Protein AF-S5ZXR5-F1 (afdb_monomer_lite)

Structure (mmCIF, N/CA/C/O backbone):
data_AF-S5ZXR5-F1
#
_entry.id   AF-S5ZXR5-F1
#
loop_
_atom_site.group_PDB
_atom_site.id
_atom_site.type_symbol
_atom_site.label_atom_id
_atom_site.label_alt_id
_atom_site.label_comp_id
_atom_site.label_asym_id
_atom_site.label_entity_id
_atom_site.label_seq_id
_atom_site.pdbx_PDB_ins_code
_atom_site.Cartn_x
_atom_site.Cartn_y
_atom_site.Cartn_z
_atom_site.occupancy
_atom_site.B_iso_or_equiv
_atom_site.auth_seq_id
_atom_site.auth_comp_id
_atom_site.auth_asym_id
_atom_site.auth_atom_id
_atom_site.pdbx_PDB_model_num
ATOM 1 N N . MET A 1 1 ? 8.227 -23.455 1.460 1.00 42.97 1 MET A N 1
ATOM 2 C CA . MET A 1 1 ? 9.519 -22.724 1.422 1.00 42.97 1 MET A CA 1
ATOM 3 C C . MET A 1 1 ? 9.389 -21.424 0.609 1.00 42.97 1 MET A C 1
ATOM 5 O O . MET A 1 1 ? 10.220 -21.173 -0.251 1.00 42.97 1 MET A O 1
ATOM 9 N N . SER A 1 2 ? 8.363 -20.589 0.838 1.00 48.03 2 SER A N 1
ATOM 10 C CA . SER A 1 2 ? 8.075 -19.436 -0.048 1.00 48.03 2 SER A CA 1
ATOM 11 C C . SER A 1 2 ? 7.793 -18.094 0.646 1.00 48.03 2 SER A C 1
ATOM 13 O O . SER A 1 2 ? 7.616 -17.108 -0.054 1.00 48.03 2 SER A O 1
ATOM 15 N N . GLU A 1 3 ? 7.806 -17.999 1.980 1.00 54.91 3 GLU A N 1
ATOM 16 C CA . GLU A 1 3 ? 7.420 -16.761 2.696 1.00 54.91 3 GLU A CA 1
ATOM 17 C C . GLU A 1 3 ? 8.587 -15.854 3.121 1.00 54.91 3 GLU A C 1
ATOM 19 O O . GLU A 1 3 ? 8.384 -14.680 3.429 1.00 54.91 3 GLU A O 1
ATOM 24 N N . ASP A 1 4 ? 9.824 -16.354 3.104 1.00 70.81 4 ASP A N 1
ATOM 25 C CA . ASP A 1 4 ? 10.955 -15.683 3.764 1.00 70.81 4 ASP A CA 1
ATOM 26 C C . ASP A 1 4 ? 11.313 -14.318 3.140 1.00 70.81 4 ASP A C 1
ATOM 28 O O . ASP A 1 4 ? 11.703 -13.374 3.825 1.00 70.81 4 ASP A O 1
ATOM 32 N N . PHE A 1 5 ? 11.093 -14.143 1.833 1.00 79.25 5 PHE A N 1
ATOM 33 C CA . PHE A 1 5 ? 11.444 -12.888 1.163 1.00 79.25 5 PHE A CA 1
ATOM 34 C C . PHE A 1 5 ? 10.518 -11.717 1.522 1.00 79.25 5 PHE A C 1
ATOM 36 O O . PHE A 1 5 ? 10.928 -10.563 1.382 1.00 79.25 5 PHE A O 1
ATOM 43 N N . MET A 1 6 ? 9.287 -11.990 1.971 1.00 84.81 6 MET A N 1
ATOM 44 C CA . MET A 1 6 ? 8.301 -10.956 2.304 1.00 84.81 6 MET A CA 1
ATOM 45 C C . MET A 1 6 ? 8.573 -10.296 3.655 1.00 84.81 6 MET A C 1
ATOM 47 O O . MET A 1 6 ? 8.070 -9.196 3.907 1.00 84.81 6 MET A O 1
ATOM 51 N N . LYS A 1 7 ? 9.392 -10.918 4.511 1.00 85.00 7 LYS A N 1
ATOM 52 C CA . LYS A 1 7 ? 9.716 -10.426 5.855 1.00 85.00 7 LYS A CA 1
ATOM 53 C C . LYS A 1 7 ? 10.261 -8.997 5.832 1.00 85.00 7 LYS A C 1
ATOM 55 O O . LYS A 1 7 ? 9.742 -8.133 6.537 1.00 85.00 7 LYS A O 1
ATOM 60 N N . ASP A 1 8 ? 11.189 -8.726 4.921 1.00 88.69 8 ASP A N 1
ATOM 61 C CA . ASP A 1 8 ? 11.898 -7.443 4.841 1.00 88.69 8 ASP A CA 1
ATOM 62 C C . ASP A 1 8 ? 11.245 -6.430 3.890 1.00 88.69 8 ASP A C 1
ATOM 64 O O . ASP A 1 8 ? 11.677 -5.281 3.809 1.00 88.69 8 ASP A O 1
ATOM 68 N N . ILE A 1 9 ? 10.220 -6.834 3.133 1.00 93.25 9 ILE A N 1
ATOM 69 C CA . ILE A 1 9 ? 9.537 -5.935 2.196 1.00 93.25 9 ILE A CA 1
ATOM 70 C C . ILE A 1 9 ? 8.800 -4.855 2.992 1.00 93.25 9 ILE A C 1
ATOM 72 O O . ILE A 1 9 ? 8.026 -5.167 3.897 1.00 93.25 9 ILE A O 1
ATOM 76 N N . LYS A 1 10 ? 9.013 -3.583 2.650 1.00 92.94 10 LYS A N 1
ATOM 77 C CA . LYS A 1 10 ? 8.291 -2.454 3.252 1.00 92.94 10 LYS A CA 1
ATOM 78 C C . LYS A 1 10 ? 7.167 -1.957 2.354 1.00 92.94 10 LYS A C 1
ATOM 80 O O . LYS A 1 10 ? 6.077 -1.658 2.846 1.00 92.94 10 LYS A O 1
ATOM 85 N N . TYR A 1 11 ? 7.415 -1.916 1.046 1.00 94.75 11 TYR A N 1
ATOM 86 C CA . TYR A 1 11 ? 6.467 -1.401 0.062 1.00 94.75 11 TYR A CA 1
ATOM 87 C C . TYR A 1 11 ? 6.079 -2.441 -0.980 1.00 94.75 11 TYR A C 1
ATOM 89 O O . TYR A 1 11 ? 6.871 -3.305 -1.354 1.00 94.75 11 TYR A O 1
ATOM 97 N N . ILE A 1 12 ? 4.859 -2.302 -1.485 1.00 95.12 12 ILE A N 1
ATOM 98 C CA . ILE A 1 12 ? 4.364 -3.012 -2.660 1.00 95.12 12 ILE A CA 1
ATOM 99 C C . ILE A 1 12 ? 3.973 -1.943 -3.680 1.00 95.12 12 ILE A C 1
ATOM 101 O O . ILE A 1 12 ? 3.109 -1.111 -3.407 1.00 95.12 12 ILE A O 1
ATOM 105 N N . MET A 1 13 ? 4.630 -1.922 -4.835 1.00 95.06 13 MET A N 1
ATOM 106 C CA . MET A 1 13 ? 4.395 -0.939 -5.892 1.00 95.06 13 MET A CA 1
ATOM 107 C C . MET A 1 13 ? 3.852 -1.630 -7.135 1.00 95.06 13 MET A C 1
ATOM 109 O O . MET A 1 13 ? 4.488 -2.518 -7.696 1.00 95.06 13 MET A O 1
ATOM 113 N N . VAL A 1 14 ? 2.668 -1.211 -7.566 1.00 94.06 14 VAL A N 1
ATOM 114 C CA . VAL A 1 14 ? 1.896 -1.847 -8.635 1.00 94.06 14 VAL A CA 1
ATOM 115 C C . VAL A 1 14 ? 1.708 -0.861 -9.780 1.00 94.06 14 VAL A C 1
ATOM 117 O O . VAL A 1 14 ? 1.330 0.289 -9.546 1.00 94.06 14 VAL A O 1
ATOM 120 N N . THR A 1 15 ? 1.952 -1.306 -11.013 1.00 92.25 15 THR A N 1
ATOM 121 C CA . THR A 1 15 ? 1.836 -0.479 -12.220 1.00 92.25 15 THR A CA 1
ATOM 122 C C . THR A 1 15 ? 1.147 -1.2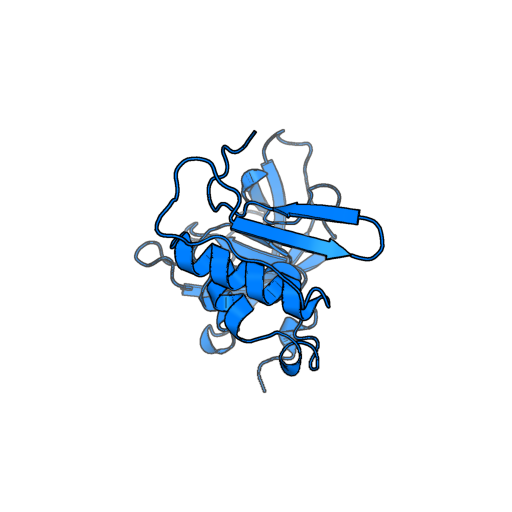15 -13.369 1.00 92.25 15 THR A C 1
ATOM 124 O O . THR A 1 15 ? 1.282 -2.430 -13.493 1.00 92.25 15 THR A O 1
ATOM 127 N N . TYR A 1 16 ? 0.484 -0.453 -14.239 1.00 89.31 16 TYR A N 1
ATOM 128 C CA . TYR A 1 16 ? 0.031 -0.880 -15.572 1.00 89.31 16 TYR A CA 1
ATOM 129 C C . TYR A 1 16 ? 1.006 -0.462 -16.676 1.00 89.31 16 TYR A C 1
ATOM 131 O O . TYR A 1 16 ? 0.848 -0.825 -17.831 1.00 89.31 16 TYR A O 1
ATOM 139 N N . TYR A 1 17 ? 2.008 0.361 -16.356 1.00 84.62 17 TYR A N 1
ATOM 140 C CA . TYR A 1 17 ? 2.804 0.987 -17.401 1.00 84.62 17 TYR A CA 1
ATOM 141 C C . TYR A 1 17 ? 3.633 -0.054 -18.173 1.00 84.62 17 TYR A C 1
ATOM 143 O O . TYR A 1 17 ? 4.358 -0.851 -17.560 1.00 84.62 17 TYR A O 1
ATOM 151 N N . PRO A 1 18 ? 3.567 -0.045 -19.517 1.00 77.31 18 PRO A N 1
ATOM 152 C CA . PRO A 1 18 ? 4.380 -0.930 -20.331 1.00 77.31 18 PRO A CA 1
ATOM 153 C C . PRO A 1 18 ? 5.859 -0.590 -20.131 1.00 77.31 18 PRO A C 1
ATOM 155 O O . PRO A 1 18 ? 6.232 0.579 -20.048 1.00 77.31 18 PRO A O 1
ATOM 158 N N . ASN A 1 19 ? 6.706 -1.622 -20.056 1.00 74.25 19 ASN A N 1
ATOM 159 C CA . ASN A 1 19 ? 8.164 -1.490 -19.926 1.00 74.25 19 ASN A CA 1
ATOM 160 C C . ASN A 1 19 ? 8.616 -0.598 -18.760 1.00 74.25 19 ASN A C 1
ATOM 162 O O . ASN A 1 19 ? 9.588 0.140 -18.874 1.00 74.25 19 ASN A O 1
ATOM 166 N N . HIS A 1 20 ? 7.893 -0.648 -17.642 1.00 81.94 20 HIS A N 1
ATOM 167 C CA . HIS A 1 20 ? 8.175 0.198 -16.491 1.00 81.94 20 HIS A CA 1
ATOM 168 C C . HIS A 1 20 ? 9.332 -0.372 -15.669 1.00 81.94 20 HIS A C 1
ATOM 170 O O . HIS A 1 20 ? 10.481 -0.065 -15.948 1.00 81.94 20 HIS A O 1
ATOM 176 N N . TRP A 1 21 ? 9.070 -1.256 -14.709 1.00 85.62 21 TRP A N 1
ATOM 177 C CA . TRP A 1 21 ? 10.045 -1.630 -13.676 1.00 85.62 21 TRP A CA 1
ATOM 178 C C . TRP A 1 21 ? 11.407 -2.136 -14.162 1.00 85.62 21 TRP A C 1
ATOM 180 O O . TRP A 1 21 ? 12.419 -1.824 -13.542 1.00 85.62 21 TRP A O 1
ATOM 190 N N . ASN A 1 22 ? 11.453 -2.896 -15.253 1.00 78.69 22 ASN A N 1
ATOM 191 C CA . ASN A 1 22 ? 12.681 -3.503 -15.766 1.00 78.69 22 ASN A CA 1
ATOM 192 C C . ASN A 1 22 ? 13.332 -2.721 -16.922 1.00 78.69 22 ASN A C 1
ATOM 194 O O . ASN A 1 22 ? 14.331 -3.187 -17.462 1.00 78.69 22 ASN A O 1
ATOM 198 N N . ASN A 1 23 ? 12.775 -1.573 -17.325 1.00 83.75 23 ASN A N 1
ATOM 199 C CA . ASN A 1 23 ? 13.281 -0.791 -18.455 1.00 83.75 23 ASN A CA 1
ATOM 200 C C . ASN A 1 23 ? 13.068 0.726 -18.270 1.00 83.75 23 ASN A C 1
ATOM 202 O O . ASN A 1 23 ? 12.622 1.430 -19.176 1.00 83.75 23 ASN A O 1
ATOM 206 N N . LEU A 1 24 ? 13.379 1.240 -17.075 1.00 84.88 24 LEU A N 1
ATOM 207 C CA . LEU A 1 24 ? 13.315 2.674 -16.790 1.00 84.88 24 LEU A CA 1
ATOM 208 C C . LEU A 1 24 ? 14.561 3.415 -17.298 1.00 84.88 24 LEU A C 1
ATOM 210 O O . LEU A 1 24 ? 15.681 3.049 -16.925 1.00 84.88 24 LEU A O 1
ATOM 214 N N . PRO A 1 25 ? 14.409 4.528 -18.040 1.00 80.81 25 PRO A N 1
ATOM 215 C CA . PRO A 1 25 ? 15.534 5.402 -18.342 1.00 80.81 25 PRO A CA 1
ATOM 216 C C . PRO A 1 25 ? 16.106 5.978 -17.040 1.00 80.81 25 PRO A C 1
ATOM 218 O O . PRO A 1 25 ? 15.377 6.497 -16.195 1.00 80.81 25 PRO A O 1
ATOM 221 N N . ASN A 1 26 ? 17.424 5.863 -16.859 1.00 84.19 26 ASN A N 1
ATOM 222 C CA . ASN A 1 26 ? 18.142 6.271 -15.641 1.00 84.19 26 ASN A CA 1
ATOM 223 C C . ASN A 1 26 ? 17.622 5.638 -14.342 1.00 84.19 26 ASN A C 1
ATOM 225 O O . ASN A 1 26 ? 17.897 6.163 -13.258 1.00 84.19 26 ASN A O 1
ATOM 229 N N . ASN A 1 27 ? 16.877 4.531 -14.442 1.00 89.50 27 ASN A N 1
ATOM 230 C CA . ASN A 1 27 ? 16.212 3.900 -13.309 1.00 89.50 27 ASN A CA 1
ATOM 231 C C . ASN A 1 27 ? 15.269 4.846 -12.545 1.00 89.50 27 ASN A C 1
ATOM 233 O O . ASN A 1 27 ? 14.971 4.589 -11.384 1.00 89.50 27 ASN A O 1
ATOM 237 N N . GLU A 1 28 ? 14.814 5.943 -13.158 1.00 92.62 28 GLU A N 1
ATOM 238 C CA . GLU A 1 28 ? 13.987 6.965 -12.513 1.00 92.62 28 GLU A CA 1
ATOM 239 C C . GLU A 1 28 ? 12.568 6.953 -13.087 1.00 92.62 28 GLU A C 1
ATOM 241 O O . GLU A 1 28 ? 12.347 6.788 -14.285 1.00 92.62 28 GLU A O 1
ATOM 246 N N . THR A 1 29 ? 11.584 7.146 -12.219 1.00 93.50 29 THR A N 1
ATOM 247 C CA . THR A 1 29 ? 10.184 7.325 -12.599 1.00 93.50 29 THR A CA 1
ATOM 248 C C . THR A 1 29 ? 9.491 8.250 -11.605 1.00 93.50 29 THR A C 1
ATOM 250 O O . THR A 1 29 ? 10.089 8.710 -10.635 1.00 93.50 29 THR A O 1
ATOM 253 N N . SER A 1 30 ? 8.211 8.543 -11.832 1.00 92.38 30 SER A N 1
ATOM 254 C CA . SER A 1 30 ? 7.388 9.258 -10.866 1.00 92.38 30 SER A CA 1
ATOM 255 C C . SER A 1 30 ? 6.001 8.662 -10.713 1.00 92.38 30 SER A C 1
ATOM 257 O O . SER A 1 30 ? 5.439 8.127 -11.668 1.00 92.38 30 SER A O 1
ATOM 259 N N . TYR A 1 31 ? 5.438 8.814 -9.516 1.00 92.12 31 TYR A N 1
ATOM 260 C CA . TYR A 1 31 ? 4.023 8.590 -9.226 1.00 92.12 31 TYR A CA 1
ATOM 261 C C . TYR A 1 31 ? 3.359 9.894 -8.810 1.00 92.12 31 TYR A C 1
ATOM 263 O O . TYR A 1 31 ? 3.969 10.754 -8.176 1.00 92.12 31 TYR A O 1
ATOM 271 N N . THR A 1 32 ? 2.076 10.034 -9.145 1.00 90.94 32 THR A N 1
ATOM 272 C CA . THR A 1 32 ? 1.266 11.113 -8.575 1.00 90.94 32 THR A CA 1
ATOM 273 C C . THR A 1 32 ? 1.011 10.837 -7.097 1.00 90.94 32 THR A C 1
ATOM 275 O O . THR A 1 32 ? 0.895 9.682 -6.685 1.00 90.94 32 THR A O 1
ATOM 278 N N . ARG A 1 33 ? 0.852 11.889 -6.288 1.00 88.62 33 ARG A N 1
ATOM 279 C CA . ARG A 1 33 ? 0.590 11.742 -4.844 1.00 88.62 33 ARG A CA 1
ATOM 280 C C . ARG A 1 33 ? -0.652 10.892 -4.534 1.00 88.62 33 ARG A C 1
ATOM 282 O O . ARG A 1 33 ? -0.709 10.240 -3.501 1.00 88.62 33 ARG A O 1
ATOM 289 N N . ARG A 1 34 ? -1.621 10.834 -5.456 1.00 88.31 34 ARG A N 1
ATOM 290 C CA . ARG A 1 34 ? -2.854 10.024 -5.349 1.00 88.31 34 ARG A CA 1
ATOM 291 C C . ARG A 1 34 ? -2.612 8.511 -5.396 1.00 88.31 34 ARG A C 1
ATOM 293 O O . ARG A 1 34 ? -3.482 7.741 -4.974 1.00 88.31 34 ARG A O 1
ATOM 300 N N . LEU A 1 35 ? -1.469 8.089 -5.938 1.00 89.06 35 LEU A N 1
ATOM 301 C CA . LEU A 1 35 ? -1.069 6.686 -6.006 1.00 89.06 35 LEU A CA 1
ATOM 302 C C . LEU A 1 35 ? -0.454 6.193 -4.696 1.00 89.06 35 LEU A C 1
ATOM 304 O O . LEU A 1 35 ? -0.355 4.984 -4.529 1.00 89.06 35 LEU A O 1
ATOM 308 N N . LEU A 1 36 ? -0.094 7.071 -3.753 1.00 88.31 36 LEU A N 1
ATOM 309 C CA . LEU A 1 36 ? 0.319 6.631 -2.424 1.00 88.31 36 LEU A CA 1
ATOM 310 C C . LEU A 1 36 ? -0.907 6.130 -1.656 1.00 88.31 36 LEU A C 1
ATOM 312 O O . LEU A 1 36 ? -1.864 6.865 -1.410 1.00 88.31 36 LEU A O 1
ATOM 316 N N . LYS A 1 37 ? -0.886 4.848 -1.301 1.00 82.88 37 LYS A N 1
ATOM 317 C CA . LYS A 1 37 ? -1.943 4.148 -0.576 1.00 82.88 37 LYS A CA 1
ATOM 318 C C . LYS A 1 37 ? -1.436 3.819 0.817 1.00 82.88 37 LYS A C 1
ATOM 320 O O . LYS A 1 37 ? -0.857 2.768 1.079 1.00 82.88 37 LYS A O 1
ATOM 325 N N . GLY A 1 38 ? -1.662 4.776 1.713 1.00 72.50 38 GLY A N 1
ATOM 326 C CA . GLY A 1 38 ? -1.343 4.637 3.127 1.00 72.50 38 GLY A CA 1
ATOM 327 C C . GLY A 1 38 ? 0.108 4.935 3.501 1.00 72.50 38 GLY A C 1
ATOM 328 O O . GLY A 1 38 ? 0.500 4.520 4.587 1.00 72.50 38 GLY A O 1
ATOM 329 N N . VAL A 1 39 ? 0.843 5.650 2.644 1.00 76.44 39 VAL A N 1
ATOM 330 C CA . VAL A 1 39 ? 2.200 6.168 2.885 1.00 76.44 39 VAL A CA 1
ATOM 331 C C . VAL A 1 39 ? 2.174 7.682 2.673 1.00 76.44 39 VAL A C 1
ATOM 333 O O . VAL A 1 39 ? 1.610 8.135 1.674 1.00 76.44 39 VAL A O 1
ATOM 336 N N . GLN A 1 40 ? 2.756 8.468 3.581 1.00 81.94 40 GLN A N 1
ATOM 337 C CA . GLN A 1 40 ? 2.899 9.909 3.371 1.00 81.94 40 GLN A CA 1
ATOM 338 C C . GLN A 1 40 ? 4.242 10.245 2.698 1.00 81.94 40 GLN A C 1
ATOM 340 O O . GLN A 1 40 ? 5.247 9.586 2.963 1.00 81.94 40 GLN A O 1
ATOM 345 N N . PRO A 1 41 ? 4.315 11.284 1.842 1.00 81.06 41 PRO A N 1
ATOM 346 C CA . PRO A 1 41 ? 5.549 11.647 1.132 1.00 81.06 41 PRO A CA 1
ATOM 347 C C . PRO A 1 41 ? 6.749 11.974 2.038 1.00 81.06 41 PRO A C 1
ATOM 349 O O . PRO A 1 41 ? 7.890 11.831 1.616 1.00 81.06 41 PRO A O 1
ATOM 352 N N . ASN A 1 42 ? 6.497 12.451 3.257 1.00 80.50 42 ASN A N 1
ATOM 353 C CA . ASN A 1 42 ? 7.508 12.771 4.271 1.00 80.50 42 ASN A CA 1
ATOM 354 C C . 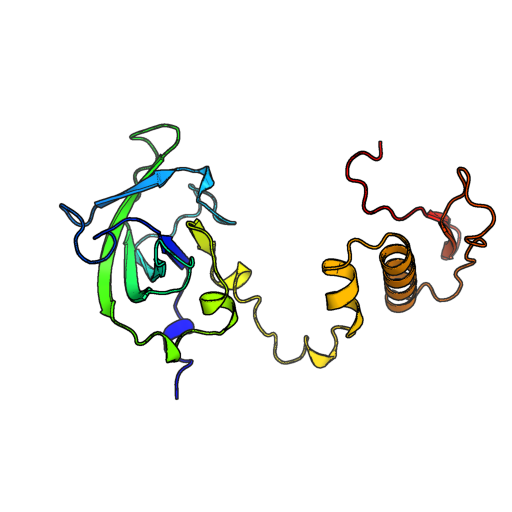ASN A 1 42 ? 7.950 11.555 5.106 1.00 80.50 42 ASN A C 1
ATOM 356 O O . ASN A 1 42 ? 8.899 11.674 5.869 1.00 80.50 42 ASN A O 1
ATOM 360 N N . GLU A 1 43 ? 7.288 10.408 4.959 1.00 84.62 43 GLU A N 1
ATOM 361 C CA . GLU A 1 43 ? 7.582 9.159 5.678 1.00 84.62 43 GLU A CA 1
ATOM 362 C C . GLU A 1 43 ? 8.308 8.137 4.787 1.00 84.62 43 GLU A C 1
ATOM 364 O O . GLU A 1 43 ? 8.488 6.979 5.165 1.00 84.62 43 GLU A O 1
ATOM 369 N N . LEU A 1 44 ? 8.711 8.545 3.580 1.00 89.06 44 LEU A N 1
ATOM 370 C CA . LEU A 1 44 ? 9.397 7.673 2.636 1.00 89.06 44 LEU A CA 1
ATOM 371 C C . LEU A 1 44 ? 10.783 7.286 3.160 1.00 89.06 44 LEU A C 1
ATOM 373 O O . LEU A 1 44 ? 11.628 8.126 3.459 1.00 89.06 44 LEU A O 1
ATOM 377 N N . ILE A 1 45 ? 11.006 5.978 3.236 1.00 90.94 45 ILE A N 1
ATOM 378 C CA . ILE A 1 45 ? 12.238 5.368 3.747 1.00 90.94 45 ILE A CA 1
ATOM 379 C C . ILE A 1 45 ? 13.198 5.148 2.582 1.00 90.94 45 ILE A C 1
ATOM 381 O O . ILE A 1 45 ? 12.849 4.460 1.624 1.00 90.94 45 ILE A O 1
ATOM 385 N N . GLU A 1 46 ? 14.391 5.733 2.646 1.00 94.25 46 GLU A N 1
ATOM 386 C CA . GLU A 1 46 ? 15.428 5.545 1.625 1.00 94.25 46 GLU A CA 1
ATOM 387 C C . GLU A 1 46 ? 15.891 4.086 1.547 1.00 94.25 46 GLU A C 1
ATOM 389 O O . GLU A 1 46 ? 15.987 3.397 2.562 1.00 94.25 46 GLU A O 1
ATOM 394 N N . TYR A 1 47 ? 16.177 3.624 0.326 1.00 95.06 47 TYR A N 1
ATOM 395 C CA . TYR A 1 47 ? 16.575 2.241 0.027 1.00 95.06 47 TYR A CA 1
ATOM 396 C C . TYR A 1 47 ? 15.622 1.180 0.595 1.00 95.06 47 TYR A C 1
ATOM 398 O O . TYR A 1 47 ? 16.041 0.106 1.027 1.00 95.06 47 TYR A O 1
ATOM 406 N N . ALA A 1 48 ? 14.320 1.459 0.590 1.00 95.00 48 ALA A N 1
ATOM 407 C CA . ALA A 1 48 ? 13.337 0.522 1.104 1.00 95.00 48 ALA A CA 1
ATOM 408 C C . ALA A 1 48 ? 13.161 -0.678 0.167 1.00 95.00 48 ALA A C 1
ATOM 410 O O . ALA A 1 48 ? 12.900 -0.525 -1.034 1.00 95.00 48 ALA A O 1
ATOM 411 N N . LYS A 1 49 ? 13.231 -1.882 0.743 1.00 96.44 49 LYS A N 1
ATOM 412 C CA . LYS A 1 49 ? 12.976 -3.127 0.018 1.00 96.44 49 LYS A CA 1
ATOM 413 C C . LYS A 1 49 ? 11.522 -3.192 -0.420 1.00 96.44 49 LYS A C 1
ATOM 415 O O . LYS A 1 49 ? 10.600 -3.018 0.381 1.00 96.44 49 LYS A O 1
ATOM 420 N N . THR A 1 50 ? 11.332 -3.402 -1.712 1.00 95.81 50 THR A N 1
ATOM 421 C CA . THR A 1 50 ? 10.062 -3.178 -2.390 1.00 95.81 50 THR A CA 1
ATOM 422 C C . THR A 1 50 ? 9.760 -4.328 -3.331 1.00 95.81 50 THR A C 1
ATOM 424 O O . THR A 1 50 ? 10.630 -4.798 -4.068 1.00 95.81 50 THR A O 1
ATOM 427 N N . LEU A 1 51 ? 8.509 -4.773 -3.288 1.00 96.25 51 LEU A N 1
ATOM 428 C CA . LEU A 1 51 ? 7.946 -5.687 -4.264 1.00 96.25 51 LEU A CA 1
ATOM 429 C C . LEU A 1 51 ? 7.327 -4.863 -5.395 1.00 96.25 51 LEU A C 1
ATOM 431 O O . LEU A 1 51 ? 6.378 -4.114 -5.171 1.00 96.25 51 LEU A O 1
ATOM 435 N N . PHE A 1 52 ? 7.855 -5.011 -6.602 1.00 95.69 52 PHE A N 1
ATOM 436 C CA . PHE A 1 52 ? 7.358 -4.354 -7.804 1.00 95.69 52 PHE A CA 1
ATOM 437 C C . PHE A 1 52 ? 6.489 -5.320 -8.593 1.00 95.69 52 PHE A C 1
ATOM 439 O O . PHE A 1 52 ? 6.913 -6.438 -8.870 1.00 95.69 52 PHE A O 1
ATOM 446 N N . ILE A 1 53 ? 5.290 -4.893 -8.975 1.00 94.69 53 ILE A N 1
ATOM 447 C CA . ILE A 1 53 ? 4.332 -5.710 -9.721 1.00 94.69 53 ILE A CA 1
ATOM 448 C C . ILE A 1 53 ? 3.912 -4.960 -10.975 1.00 94.69 53 ILE A C 1
ATOM 450 O O . ILE A 1 53 ? 3.569 -3.774 -10.925 1.00 94.69 53 ILE A O 1
ATOM 454 N N . LYS A 1 54 ? 3.935 -5.668 -12.102 1.00 93.44 54 LYS A N 1
ATOM 455 C CA . LYS A 1 54 ? 3.316 -5.236 -13.351 1.00 93.44 54 LYS A CA 1
ATOM 456 C C . LYS A 1 54 ? 2.002 -5.985 -13.526 1.00 93.44 54 LYS A C 1
ATOM 458 O O . LYS A 1 54 ? 1.987 -7.213 -13.451 1.00 93.44 54 LYS A O 1
ATOM 463 N N . LEU A 1 55 ? 0.925 -5.244 -13.748 1.00 91.50 55 LEU A N 1
ATOM 464 C CA . LEU A 1 55 ? -0.381 -5.784 -14.101 1.00 91.50 55 LEU A CA 1
ATOM 465 C C . LEU A 1 55 ? -0.543 -5.836 -15.624 1.00 91.50 55 LEU A C 1
ATOM 467 O O . LEU A 1 55 ? 0.032 -5.014 -16.337 1.00 91.50 55 LEU A O 1
ATOM 471 N N . SER A 1 56 ? -1.336 -6.793 -16.097 1.00 86.56 56 SER A N 1
ATOM 472 C CA . SER A 1 56 ? -1.784 -6.889 -17.482 1.00 86.56 56 SER A CA 1
ATOM 473 C C . SER A 1 56 ? -2.850 -5.833 -17.780 1.00 86.56 56 SER A C 1
ATOM 475 O O . SER A 1 56 ? -3.715 -5.554 -16.943 1.00 86.56 56 SER A O 1
ATOM 477 N N . ASP A 1 57 ? -2.815 -5.275 -18.989 1.00 76.81 57 ASP A N 1
ATOM 478 C CA . ASP A 1 57 ? -3.781 -4.261 -19.428 1.00 76.81 57 ASP A CA 1
ATOM 479 C C . ASP A 1 57 ? -5.194 -4.841 -19.639 1.00 76.81 57 ASP A C 1
ATOM 481 O O . ASP A 1 57 ? -6.183 -4.137 -19.458 1.00 76.81 57 ASP A O 1
ATOM 485 N N . GLU A 1 58 ? -5.308 -6.130 -19.977 1.00 69.88 58 GLU A N 1
ATOM 486 C CA . GLU A 1 58 ? -6.586 -6.766 -20.343 1.00 69.88 58 GLU A CA 1
ATOM 487 C C . GLU A 1 58 ? -7.418 -7.227 -19.136 1.00 69.88 58 GLU A C 1
ATOM 489 O O . GLU A 1 58 ? -8.649 -7.181 -19.170 1.00 69.88 58 GLU A O 1
ATOM 494 N N . HIS A 1 59 ? -6.767 -7.677 -18.057 1.00 70.81 59 HIS A N 1
ATOM 495 C CA . HIS A 1 59 ? -7.452 -8.325 -16.929 1.00 70.81 59 HIS A CA 1
ATOM 496 C C . HIS A 1 59 ? -7.057 -7.788 -15.556 1.00 70.81 59 HIS A C 1
ATOM 498 O O . HIS A 1 59 ? -7.540 -8.298 -14.541 1.00 70.81 59 HIS A O 1
ATOM 504 N N . ALA A 1 60 ? -6.180 -6.780 -15.492 1.00 79.81 60 ALA A N 1
ATOM 505 C CA . ALA A 1 60 ? -5.641 -6.275 -14.232 1.00 79.81 60 ALA A CA 1
ATOM 506 C C . ALA A 1 60 ? -4.988 -7.362 -13.359 1.00 79.81 60 ALA A C 1
ATOM 508 O O . ALA A 1 60 ? -4.880 -7.217 -12.141 1.00 79.81 60 ALA A O 1
ATOM 509 N N . THR A 1 61 ? -4.554 -8.463 -13.969 1.00 85.62 61 THR A N 1
ATOM 510 C CA . THR A 1 61 ? -3.886 -9.575 -13.290 1.00 85.62 61 THR A CA 1
ATOM 511 C C . THR A 1 61 ? -2.386 -9.340 -13.260 1.00 85.62 61 THR A C 1
ATOM 513 O O . THR A 1 61 ? -1.837 -8.727 -14.170 1.00 85.62 61 THR A O 1
ATOM 516 N N . ALA A 1 62 ? -1.700 -9.817 -12.221 1.00 88.44 62 ALA A N 1
ATOM 517 C CA . ALA A 1 62 ? -0.246 -9.731 -12.174 1.00 88.44 62 ALA A CA 1
ATOM 518 C C . ALA A 1 62 ? 0.366 -10.495 -13.361 1.00 88.44 62 ALA A C 1
ATOM 520 O O . ALA A 1 62 ? 0.087 -11.673 -13.556 1.00 88.44 62 ALA A O 1
ATOM 521 N N . GLU A 1 63 ? 1.185 -9.808 -14.154 1.00 91.00 63 GLU A N 1
ATOM 522 C CA . GLU A 1 63 ? 1.909 -10.367 -15.299 1.00 91.00 63 GLU A CA 1
ATOM 523 C C . GLU A 1 63 ? 3.335 -10.745 -14.890 1.00 91.00 63 GLU A C 1
ATOM 525 O O . GLU A 1 63 ? 3.841 -11.801 -15.262 1.00 91.00 63 GLU A O 1
ATOM 530 N N . LYS A 1 64 ? 3.986 -9.878 -14.105 1.00 92.81 64 LYS A N 1
ATOM 531 C CA . LYS A 1 64 ? 5.361 -10.057 -13.625 1.00 92.81 64 LYS A CA 1
ATOM 532 C C . LYS A 1 64 ? 5.566 -9.391 -12.273 1.00 92.81 64 LYS A C 1
ATOM 534 O O . LYS A 1 64 ? 4.895 -8.406 -11.950 1.00 92.81 64 LYS A O 1
ATOM 539 N N . ALA A 1 65 ? 6.525 -9.907 -11.510 1.00 94.69 65 ALA A N 1
ATOM 540 C CA . ALA A 1 65 ? 6.894 -9.358 -10.217 1.00 94.69 65 ALA A CA 1
ATOM 541 C C . ALA A 1 65 ? 8.405 -9.408 -9.979 1.00 94.69 65 ALA A C 1
ATOM 543 O O . ALA A 1 65 ? 9.088 -10.344 -10.386 1.00 94.69 65 ALA A O 1
ATOM 544 N N . TRP A 1 66 ? 8.923 -8.403 -9.279 1.00 95.38 66 TRP A N 1
ATOM 545 C CA . TRP A 1 66 ? 10.343 -8.265 -8.974 1.00 95.38 66 TRP A CA 1
ATOM 546 C C . TRP A 1 66 ? 10.553 -7.797 -7.543 1.00 95.38 66 TRP A C 1
ATOM 548 O O . TRP A 1 66 ? 9.749 -7.050 -6.992 1.00 95.38 66 TRP A O 1
ATOM 558 N N . ILE A 1 67 ? 11.684 -8.181 -6.966 1.00 95.50 67 ILE A N 1
ATOM 559 C CA . ILE A 1 67 ? 12.181 -7.618 -5.714 1.00 95.50 67 ILE A CA 1
ATOM 560 C C . ILE A 1 67 ? 13.270 -6.610 -6.050 1.00 95.50 67 ILE A C 1
ATOM 562 O O . ILE A 1 67 ? 14.113 -6.850 -6.920 1.00 95.50 67 ILE A O 1
ATOM 566 N N . GLY A 1 68 ? 13.259 -5.486 -5.345 1.00 95.31 68 GLY A N 1
ATOM 567 C CA . GLY A 1 68 ? 14.307 -4.492 -5.456 1.00 95.31 68 GLY A CA 1
ATOM 568 C C . GLY A 1 68 ? 14.227 -3.422 -4.379 1.00 95.31 68 GLY A C 1
ATOM 569 O O . GLY A 1 68 ? 13.635 -3.624 -3.319 1.00 95.31 68 GLY A O 1
ATOM 570 N N . LEU A 1 69 ? 14.804 -2.265 -4.680 1.00 96.06 69 LEU A N 1
ATOM 571 C CA . LEU A 1 69 ? 14.877 -1.111 -3.792 1.00 96.06 69 LEU A CA 1
ATOM 572 C C . LEU A 1 69 ? 14.273 0.117 -4.468 1.00 96.06 69 LEU A C 1
ATOM 574 O O . LEU A 1 69 ? 14.437 0.313 -5.674 1.00 96.06 69 LEU A O 1
ATOM 578 N N . VAL A 1 70 ? 13.634 0.967 -3.672 1.00 95.31 70 VAL A N 1
ATOM 579 C CA . VAL A 1 70 ? 13.197 2.303 -4.085 1.00 95.31 70 VAL A CA 1
ATOM 580 C C . VAL A 1 70 ? 13.911 3.359 -3.237 1.00 95.31 70 VAL A C 1
ATOM 582 O O . VAL A 1 70 ? 14.110 3.159 -2.038 1.00 95.31 70 VAL A O 1
ATOM 585 N N . TYR A 1 71 ? 14.402 4.421 -3.879 1.00 95.25 71 TYR A N 1
ATOM 586 C CA . TYR A 1 71 ? 15.304 5.403 -3.261 1.00 95.25 71 TYR A CA 1
ATOM 587 C C . TYR A 1 71 ? 15.337 6.730 -4.034 1.00 95.25 71 TYR A C 1
ATOM 589 O O . TYR A 1 71 ? 14.768 6.841 -5.121 1.00 95.25 71 TYR A O 1
ATOM 597 N N . GLY A 1 72 ? 16.044 7.731 -3.507 1.00 94.31 72 GLY A N 1
ATOM 598 C CA . GLY A 1 72 ? 16.328 8.991 -4.194 1.00 94.31 72 GLY A CA 1
ATOM 599 C C . GLY A 1 72 ? 15.077 9.829 -4.432 1.00 94.31 72 GLY A C 1
ATOM 600 O O . GLY A 1 72 ? 14.824 10.250 -5.563 1.00 94.31 72 GLY A O 1
ATOM 601 N N . TYR A 1 73 ? 14.274 10.025 -3.386 1.00 93.31 73 TYR A N 1
ATOM 602 C CA . TYR A 1 73 ? 12.982 10.695 -3.506 1.00 93.31 73 TYR A CA 1
ATOM 603 C C . TYR A 1 73 ? 13.125 12.196 -3.766 1.00 93.31 73 TYR A C 1
ATOM 605 O O . TYR A 1 73 ? 13.757 12.928 -3.006 1.00 93.31 73 TYR A O 1
ATOM 613 N N . ASP A 1 74 ? 12.437 12.680 -4.794 1.00 92.88 74 ASP A N 1
ATOM 614 C CA . ASP A 1 74 ? 12.320 14.097 -5.111 1.00 92.88 74 ASP A CA 1
ATOM 615 C C . ASP A 1 74 ? 10.841 14.500 -5.118 1.00 92.88 74 ASP A C 1
ATOM 617 O O . ASP A 1 74 ? 10.080 14.270 -6.064 1.00 92.88 74 ASP A O 1
ATOM 621 N N . THR A 1 75 ? 10.430 15.082 -3.991 1.00 88.00 75 THR A N 1
ATOM 622 C CA . THR A 1 75 ? 9.070 15.574 -3.733 1.00 88.00 75 THR A CA 1
ATOM 623 C C . THR A 1 75 ? 8.904 17.063 -4.049 1.00 88.00 75 THR A C 1
ATOM 625 O O . THR A 1 75 ? 7.798 17.594 -3.900 1.00 88.00 75 THR A O 1
ATOM 628 N N . LYS A 1 76 ? 9.990 17.744 -4.454 1.00 87.94 76 LYS A N 1
ATOM 629 C CA . LYS A 1 76 ? 10.044 19.198 -4.672 1.00 87.94 76 LYS A CA 1
ATOM 630 C C . LYS A 1 76 ? 10.021 19.575 -6.153 1.00 87.94 76 LYS A C 1
ATOM 632 O O . LYS A 1 76 ? 9.562 20.670 -6.466 1.00 87.94 76 LYS A O 1
ATOM 637 N N . ARG A 1 77 ? 10.456 18.682 -7.051 1.00 89.69 77 ARG A N 1
ATOM 638 C CA . ARG A 1 77 ? 10.474 18.909 -8.509 1.00 89.69 77 ARG A CA 1
ATOM 639 C C . ARG A 1 77 ? 9.116 19.294 -9.084 1.00 89.69 77 ARG A C 1
ATOM 641 O O . ARG A 1 77 ? 9.036 20.170 -9.935 1.00 89.69 77 ARG A O 1
ATOM 648 N N . GLU A 1 78 ? 8.046 18.645 -8.626 1.00 90.62 78 GLU A N 1
ATOM 649 C CA . GLU A 1 78 ? 6.689 18.903 -9.107 1.00 90.62 78 GLU A CA 1
ATOM 650 C C . GLU A 1 78 ? 5.667 18.694 -7.984 1.00 90.62 78 GLU A C 1
ATOM 652 O O . GLU A 1 78 ? 5.640 17.650 -7.335 1.00 90.62 78 GLU A O 1
ATOM 657 N N . LYS A 1 79 ? 4.771 19.668 -7.774 1.00 85.62 79 LYS A N 1
ATOM 658 C CA . LYS A 1 79 ? 3.873 19.715 -6.604 1.00 85.62 79 LYS A CA 1
ATOM 659 C C . LYS A 1 79 ? 3.044 18.438 -6.400 1.00 85.62 79 LYS A C 1
ATOM 661 O O . LYS A 1 79 ? 2.820 18.034 -5.261 1.00 85.62 79 LYS A O 1
ATOM 666 N N . ASN A 1 80 ? 2.589 17.794 -7.477 1.00 90.81 80 ASN A N 1
ATOM 667 C CA . ASN A 1 80 ? 1.673 16.649 -7.411 1.00 90.81 80 ASN A CA 1
ATOM 668 C C . ASN A 1 80 ? 2.333 15.290 -7.702 1.00 90.81 80 ASN A C 1
ATOM 670 O O . ASN A 1 80 ? 1.636 14.274 -7.758 1.00 90.81 80 ASN A O 1
ATOM 674 N N . LYS A 1 81 ? 3.655 15.248 -7.883 1.00 93.25 81 LYS A N 1
ATOM 675 C CA . LYS A 1 81 ? 4.380 14.008 -8.156 1.00 93.25 81 LYS A CA 1
ATOM 676 C C . LYS A 1 81 ? 5.504 13.790 -7.161 1.00 93.25 81 LYS A C 1
ATOM 678 O O . LYS A 1 81 ? 5.975 14.713 -6.505 1.00 93.25 81 LYS A O 1
ATOM 683 N N . ILE A 1 82 ? 5.901 12.536 -7.059 1.00 92.81 82 ILE A N 1
ATOM 684 C CA . ILE A 1 82 ? 7.096 12.107 -6.355 1.00 92.81 82 ILE A CA 1
ATOM 685 C C . ILE A 1 82 ? 7.933 11.384 -7.389 1.00 92.81 82 ILE A C 1
ATOM 687 O O . ILE A 1 82 ? 7.481 10.376 -7.935 1.00 92.81 82 ILE A O 1
ATOM 691 N N . TYR A 1 83 ? 9.107 11.931 -7.680 1.00 94.38 83 TYR A N 1
ATOM 692 C CA . TYR A 1 83 ? 10.108 11.265 -8.501 1.00 94.38 83 TYR A CA 1
ATOM 693 C C . TYR A 1 83 ? 10.957 10.379 -7.595 1.00 94.38 83 TYR A C 1
ATOM 695 O O . TYR A 1 83 ? 11.216 10.733 -6.445 1.00 94.38 83 TYR A O 1
ATOM 703 N N . PHE A 1 84 ? 11.333 9.209 -8.086 1.00 94.69 84 PHE A N 1
ATOM 704 C CA . PHE A 1 84 ? 12.109 8.234 -7.334 1.00 94.69 84 PHE A CA 1
ATOM 705 C C . PHE A 1 84 ? 12.857 7.306 -8.279 1.00 94.69 84 PHE A C 1
ATOM 707 O O . PHE A 1 84 ? 12.491 7.141 -9.446 1.00 94.69 84 PHE A O 1
ATOM 714 N N . LYS A 1 85 ? 13.896 6.674 -7.745 1.00 95.19 85 LYS A N 1
ATOM 715 C CA . LYS A 1 85 ? 14.715 5.694 -8.441 1.00 95.19 85 LYS A CA 1
ATOM 716 C C . LYS A 1 85 ? 14.398 4.280 -7.984 1.00 95.19 85 LYS A C 1
ATOM 718 O O . LYS A 1 85 ? 13.999 4.054 -6.843 1.00 95.19 85 LYS A O 1
ATOM 723 N N . VAL A 1 86 ? 14.586 3.335 -8.895 1.00 94.50 86 VAL A N 1
ATOM 724 C CA . VAL A 1 86 ? 14.272 1.917 -8.726 1.00 94.50 86 VAL A CA 1
ATOM 725 C C . VAL A 1 86 ? 15.514 1.096 -9.030 1.00 94.50 86 VAL A C 1
ATOM 727 O O . VAL A 1 86 ? 16.125 1.248 -10.079 1.00 94.50 86 VAL A O 1
ATOM 730 N N . LYS A 1 87 ? 15.880 0.179 -8.143 1.00 94.75 87 LYS A N 1
ATOM 731 C CA . LYS A 1 87 ? 16.914 -0.820 -8.422 1.00 94.75 87 LYS A CA 1
ATOM 732 C C . LYS A 1 87 ? 16.293 -2.201 -8.332 1.00 94.75 87 LYS A C 1
ATOM 734 O O . LYS A 1 87 ? 15.978 -2.647 -7.235 1.00 94.75 87 LYS A O 1
ATOM 739 N N . ILE A 1 88 ? 16.132 -2.871 -9.469 1.00 94.50 88 ILE A N 1
ATOM 740 C CA . ILE A 1 88 ? 15.667 -4.259 -9.511 1.00 94.50 88 ILE A CA 1
ATOM 741 C C . ILE A 1 88 ? 16.820 -5.189 -9.129 1.00 94.50 88 ILE A C 1
ATOM 743 O O . ILE A 1 88 ? 17.920 -5.070 -9.664 1.00 94.50 88 ILE A O 1
ATOM 747 N N . GLU A 1 89 ? 16.572 -6.099 -8.190 1.00 93.19 89 GLU A N 1
ATOM 748 C CA . GLU A 1 89 ? 17.548 -7.098 -7.745 1.00 93.19 89 GLU A CA 1
ATOM 749 C C . GLU A 1 89 ? 17.310 -8.443 -8.425 1.00 93.19 89 GLU A C 1
ATOM 751 O O . GLU A 1 89 ? 18.248 -9.056 -8.931 1.00 93.19 89 GLU A O 1
ATOM 756 N N . ARG A 1 90 ? 16.056 -8.909 -8.446 1.00 93.62 90 ARG A N 1
ATOM 757 C CA . ARG A 1 90 ? 15.675 -10.175 -9.085 1.00 93.62 90 ARG A CA 1
ATOM 758 C C . ARG A 1 90 ? 14.196 -10.218 -9.446 1.00 93.62 90 ARG A C 1
ATOM 760 O O . ARG A 1 90 ? 13.367 -9.614 -8.768 1.00 93.62 90 ARG A O 1
ATOM 767 N N . GLU A 1 91 ? 13.871 -10.983 -10.479 1.00 94.38 91 GLU A N 1
ATOM 768 C CA . GLU A 1 91 ? 12.496 -11.379 -10.795 1.00 94.38 91 GLU A CA 1
ATOM 769 C C . GLU A 1 91 ? 12.044 -12.506 -9.862 1.00 94.38 91 GLU A C 1
ATOM 771 O O . GLU A 1 91 ? 12.858 -13.337 -9.449 1.00 94.38 91 GLU A O 1
ATOM 776 N N . ILE A 1 92 ? 10.758 -12.521 -9.512 1.00 93.50 92 ILE A N 1
ATOM 777 C CA . ILE A 1 92 ? 10.157 -13.593 -8.721 1.00 93.50 92 ILE A CA 1
ATOM 778 C C . ILE A 1 92 ? 8.961 -14.211 -9.453 1.00 93.50 92 ILE A C 1
ATOM 780 O O . ILE A 1 92 ? 8.162 -13.489 -10.055 1.00 93.50 92 ILE A O 1
ATOM 784 N N . PRO A 1 93 ? 8.799 -15.543 -9.395 1.00 92.00 93 PRO A N 1
ATOM 785 C CA . PRO A 1 93 ? 7.634 -16.193 -9.973 1.00 92.00 93 PRO A CA 1
ATOM 786 C C . PRO A 1 93 ? 6.335 -15.771 -9.275 1.00 92.00 93 PRO A C 1
ATOM 788 O O . PRO A 1 93 ? 6.257 -15.761 -8.048 1.00 92.00 93 PRO A O 1
ATOM 791 N N . LEU A 1 94 ? 5.281 -15.511 -10.053 1.00 89.75 94 LEU A N 1
ATOM 792 C CA . LEU A 1 94 ? 3.988 -15.054 -9.525 1.00 89.75 94 LEU A CA 1
ATOM 793 C C . LEU A 1 94 ? 3.336 -16.033 -8.541 1.00 89.75 94 LEU A C 1
ATOM 795 O O . LEU A 1 94 ? 2.674 -15.601 -7.606 1.00 89.75 94 LEU A O 1
ATOM 799 N N . HIS A 1 95 ? 3.557 -17.341 -8.705 1.00 87.31 95 HIS A N 1
ATOM 800 C CA . HIS A 1 95 ? 3.027 -18.361 -7.793 1.00 87.31 95 HIS A CA 1
ATOM 801 C C . HIS A 1 95 ? 3.623 -18.281 -6.374 1.00 87.31 95 HIS A C 1
ATOM 803 O O . HIS A 1 95 ? 3.123 -18.941 -5.471 1.00 87.31 95 HIS A O 1
ATOM 809 N N . GLN A 1 96 ? 4.697 -17.507 -6.174 1.00 88.00 96 GLN A N 1
ATOM 810 C CA . GLN A 1 96 ? 5.283 -17.243 -4.855 1.00 88.00 96 GLN A CA 1
ATOM 811 C C . GLN A 1 96 ? 4.678 -16.006 -4.179 1.00 88.00 96 GLN A C 1
ATOM 813 O O . GLN A 1 96 ? 5.012 -15.717 -3.032 1.00 88.00 96 GLN A O 1
ATOM 818 N N . LEU A 1 97 ? 3.821 -15.253 -4.877 1.00 87.12 97 LEU A N 1
ATOM 819 C CA . LEU A 1 97 ? 3.149 -14.095 -4.304 1.00 87.12 97 LEU A CA 1
ATOM 820 C C . LEU A 1 97 ? 1.997 -14.539 -3.392 1.00 87.12 97 LEU A C 1
ATOM 822 O O . LEU A 1 97 ? 1.207 -15.395 -3.797 1.00 87.12 97 LEU A O 1
ATOM 826 N N . PRO A 1 98 ? 1.831 -13.913 -2.218 1.00 86.88 98 PRO A N 1
ATOM 827 C CA . PRO A 1 98 ? 0.646 -14.091 -1.385 1.00 86.88 98 PRO A CA 1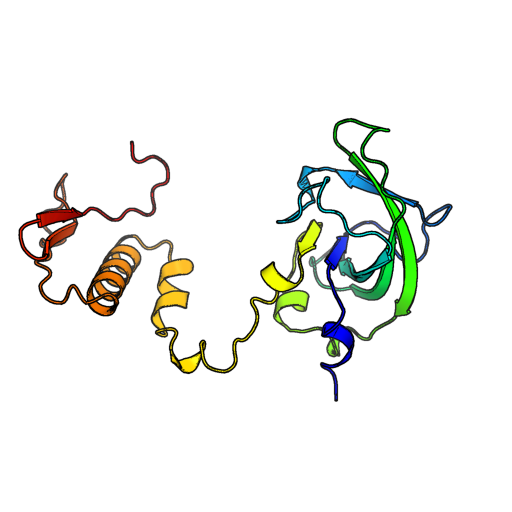
ATOM 828 C C . PRO A 1 98 ? -0.665 -13.806 -2.148 1.00 86.88 98 PRO A C 1
ATOM 830 O O . PRO A 1 98 ? -0.680 -12.901 -2.998 1.00 86.88 98 PRO A O 1
ATOM 833 N N . PRO A 1 99 ? -1.766 -14.530 -1.867 1.00 82.81 99 PRO A N 1
ATOM 834 C CA . PRO A 1 99 ? -3.055 -14.340 -2.538 1.00 82.81 99 PRO A CA 1
ATOM 835 C C . PRO A 1 99 ? -3.586 -12.902 -2.477 1.00 82.81 99 PRO A C 1
ATOM 837 O O . PRO A 1 99 ? -4.125 -12.400 -3.460 1.00 82.81 99 PRO A O 1
ATOM 840 N N . GLU A 1 100 ? -3.378 -12.202 -1.363 1.00 85.94 100 GLU A N 1
ATOM 841 C CA . GLU A 1 100 ? -3.819 -10.819 -1.141 1.00 85.94 100 GLU A CA 1
ATOM 842 C C . GLU A 1 100 ? -3.111 -9.859 -2.099 1.00 85.94 100 GLU A C 1
ATOM 844 O O . GLU A 1 100 ? -3.706 -8.928 -2.643 1.00 85.94 100 GLU A O 1
ATOM 849 N N . ILE A 1 101 ? -1.827 -10.117 -2.356 1.00 88.31 101 ILE A N 1
ATOM 850 C CA . ILE A 1 101 ? -1.031 -9.355 -3.316 1.00 88.31 101 ILE A CA 1
ATOM 851 C C . ILE A 1 101 ? -1.474 -9.688 -4.741 1.00 88.31 101 ILE A C 1
ATOM 853 O O . ILE A 1 101 ? -1.633 -8.784 -5.564 1.00 88.31 101 ILE A O 1
ATOM 857 N N . GLN A 1 102 ? -1.731 -10.967 -5.029 1.00 85.31 102 GLN A N 1
ATOM 858 C CA . GLN A 1 102 ? -2.285 -11.395 -6.314 1.00 85.31 102 GLN A CA 1
ATOM 859 C C . GLN A 1 102 ? -3.695 -10.855 -6.563 1.00 85.31 102 GLN A C 1
ATOM 861 O O . GLN A 1 102 ? -4.113 -10.808 -7.717 1.00 85.31 102 GLN A O 1
ATOM 866 N N . ALA A 1 103 ? -4.428 -10.434 -5.529 1.00 85.81 103 ALA A N 1
ATOM 867 C CA . ALA A 1 103 ? -5.746 -9.812 -5.623 1.00 85.81 103 ALA A CA 1
ATOM 868 C C . ALA A 1 103 ? -5.697 -8.299 -5.906 1.00 85.81 103 ALA A C 1
ATOM 870 O O . ALA A 1 103 ? -6.732 -7.700 -6.202 1.00 85.81 103 ALA A O 1
ATOM 871 N N . LEU A 1 104 ? -4.520 -7.660 -5.883 1.00 86.69 104 LEU A N 1
ATOM 872 C CA . LEU A 1 104 ? -4.397 -6.243 -6.230 1.00 86.69 104 LEU A CA 1
ATOM 873 C C . LEU A 1 104 ? -4.730 -6.010 -7.714 1.00 86.69 104 LEU A C 1
ATOM 875 O O . LEU A 1 104 ? -4.158 -6.627 -8.610 1.00 86.69 104 LEU A O 1
ATOM 879 N N . ARG A 1 105 ? -5.670 -5.092 -7.970 1.00 84.69 105 ARG A N 1
ATOM 880 C CA . ARG A 1 105 ? -6.162 -4.718 -9.315 1.00 84.69 105 ARG A CA 1
ATOM 881 C C . ARG A 1 105 ? -5.946 -3.242 -9.646 1.00 84.69 105 ARG A C 1
ATOM 883 O O . ARG A 1 105 ? -6.570 -2.707 -10.555 1.00 84.69 105 ARG A O 1
ATOM 890 N N . LYS A 1 106 ? -5.167 -2.501 -8.860 1.00 88.62 106 LYS A N 1
ATOM 891 C CA . LYS A 1 106 ? -4.995 -1.054 -9.062 1.00 88.62 106 LYS A CA 1
ATOM 892 C C . LYS A 1 106 ? -3.530 -0.681 -8.941 1.00 88.62 106 LYS A C 1
ATOM 894 O O . LYS A 1 106 ? -2.836 -1.183 -8.060 1.00 88.62 106 LYS A O 1
ATOM 899 N N . SER A 1 107 ? -3.088 0.233 -9.804 1.00 90.75 107 SER A N 1
ATOM 900 C CA . SER A 1 107 ? -1.784 0.864 -9.638 1.00 90.75 107 SER A CA 1
ATOM 901 C C . SER A 1 107 ? -1.740 1.630 -8.330 1.00 90.75 107 SER A C 1
ATOM 903 O O . SER A 1 107 ? -2.698 2.317 -7.954 1.00 90.75 107 SER A O 1
ATOM 905 N N . GLY A 1 108 ? -0.597 1.571 -7.669 1.00 92.56 108 GLY A N 1
ATOM 906 C CA . GLY A 1 108 ? -0.416 2.257 -6.409 1.00 92.56 108 GLY A CA 1
ATOM 907 C C . GLY A 1 108 ? 0.887 1.898 -5.730 1.00 92.56 108 GLY A C 1
ATOM 908 O O . GLY A 1 108 ? 1.578 0.953 -6.096 1.00 92.56 108 GLY A O 1
ATOM 909 N N . TRP A 1 109 ? 1.201 2.687 -4.718 1.00 93.06 109 TRP A N 1
ATOM 910 C CA . TRP A 1 109 ? 2.292 2.473 -3.792 1.00 93.06 109 TRP A CA 1
ATOM 911 C C . TRP A 1 109 ? 1.692 2.177 -2.430 1.00 93.06 109 TRP A C 1
ATOM 913 O O . TRP A 1 109 ? 1.195 3.070 -1.747 1.00 93.06 109 TRP A O 1
ATOM 923 N N . TYR A 1 110 ? 1.726 0.909 -2.060 1.00 91.88 110 TYR A N 1
ATOM 924 C CA . TYR A 1 110 ? 1.105 0.385 -0.862 1.00 91.88 110 TYR A CA 1
ATOM 925 C C . TYR A 1 110 ? 2.152 0.121 0.216 1.00 91.88 110 TYR A C 1
ATOM 927 O O . TYR A 1 110 ? 3.267 -0.326 -0.068 1.00 91.88 110 TYR A O 1
ATOM 935 N N . LEU A 1 111 ? 1.777 0.359 1.470 1.00 90.56 111 LEU A N 1
ATOM 936 C CA . LEU A 1 111 ? 2.525 -0.144 2.617 1.00 90.56 111 LEU A CA 1
ATOM 937 C C . LEU A 1 111 ? 2.218 -1.637 2.793 1.00 90.56 111 LEU A C 1
ATOM 939 O O . LEU A 1 111 ? 1.040 -1.996 2.836 1.00 90.56 111 LEU A O 1
ATOM 943 N N . LYS A 1 112 ? 3.243 -2.493 2.933 1.00 89.69 112 LYS A N 1
ATOM 944 C CA . LYS A 1 112 ? 3.045 -3.950 3.080 1.00 89.69 112 LYS A CA 1
ATOM 945 C C . LYS A 1 112 ? 2.043 -4.275 4.187 1.00 89.69 112 LYS A C 1
ATOM 947 O O . LYS A 1 112 ? 1.102 -5.009 3.940 1.00 89.69 112 LYS A O 1
ATOM 952 N N . GLU A 1 113 ? 2.208 -3.664 5.357 1.00 83.69 113 GLU A N 1
ATOM 953 C CA . GLU A 1 113 ? 1.377 -3.877 6.555 1.00 83.69 113 GLU A CA 1
ATOM 954 C C . GLU A 1 113 ? -0.111 -3.552 6.349 1.00 83.69 113 GLU A C 1
ATOM 956 O O . GLU A 1 113 ? -0.950 -4.017 7.110 1.00 83.69 113 GLU A O 1
ATOM 961 N N . LYS A 1 114 ? -0.454 -2.745 5.337 1.00 82.62 114 LYS A N 1
ATOM 962 C CA . LYS A 1 114 ? -1.850 -2.422 5.003 1.00 82.62 114 LYS A CA 1
ATOM 963 C C . LYS A 1 114 ? -2.455 -3.373 3.973 1.00 82.62 114 LYS A C 1
ATOM 965 O O . LYS A 1 114 ? -3.672 -3.443 3.876 1.00 82.62 114 LYS A O 1
ATOM 970 N N . VAL A 1 115 ? -1.623 -4.047 3.180 1.00 81.81 115 VAL A N 1
ATOM 971 C CA . VAL A 1 115 ? -2.056 -5.039 2.177 1.00 81.81 115 VAL A CA 1
ATOM 972 C C . VAL A 1 115 ? -2.107 -6.427 2.794 1.00 81.81 115 VAL A C 1
ATOM 974 O O . VAL A 1 115 ? -3.054 -7.169 2.579 1.00 81.81 115 VAL A O 1
ATOM 977 N N . LEU A 1 116 ? -1.078 -6.742 3.569 1.00 76.50 116 LEU A N 1
ATOM 978 C CA . LEU A 1 116 ? -0.965 -7.916 4.409 1.00 76.50 116 LEU A CA 1
ATOM 979 C C . LEU A 1 116 ? -1.072 -7.410 5.847 1.00 76.50 116 LEU A C 1
ATOM 981 O O . LEU A 1 116 ? -0.030 -7.146 6.463 1.00 76.50 116 LEU A O 1
ATOM 985 N N . PRO A 1 117 ? -2.294 -7.166 6.365 1.00 61.69 117 PRO A N 1
ATOM 986 C CA . PRO A 1 117 ? -2.454 -6.947 7.792 1.00 61.69 117 PRO A CA 1
ATOM 987 C C . PRO A 1 117 ? -1.779 -8.124 8.484 1.00 61.69 117 PRO A C 1
ATOM 989 O O . PRO A 1 117 ? -2.038 -9.276 8.145 1.00 61.69 117 PRO A O 1
ATOM 992 N N . ILE A 1 118 ? -0.821 -7.808 9.356 1.00 55.09 118 ILE A N 1
ATOM 993 C CA . ILE A 1 118 ? 0.003 -8.798 10.043 1.00 55.09 118 ILE A CA 1
ATOM 994 C C . ILE A 1 118 ? -0.947 -9.853 10.603 1.00 55.09 118 ILE A C 1
ATOM 996 O O . ILE A 1 118 ? -1.787 -9.524 11.446 1.00 55.09 118 ILE A O 1
ATOM 1000 N N . GLU A 1 119 ? -0.807 -11.101 10.147 1.00 53.88 119 GLU A N 1
ATOM 1001 C CA . GLU A 1 119 ? -1.309 -12.246 10.889 1.00 53.88 119 GLU A CA 1
ATOM 1002 C C . GLU A 1 119 ? -0.572 -12.230 12.225 1.00 53.88 119 GLU A C 1
ATOM 1004 O O . GLU A 1 119 ? 0.499 -12.803 12.413 1.00 53.88 119 GLU A O 1
ATOM 1009 N N . THR A 1 120 ? -1.116 -11.485 13.179 1.00 45.16 120 THR A N 1
ATOM 1010 C CA . THR A 1 120 ? -0.864 -11.769 14.575 1.00 45.16 120 THR A CA 1
ATOM 1011 C C . THR A 1 120 ? -1.467 -13.150 14.736 1.00 45.16 120 THR A C 1
ATOM 1013 O O . THR A 1 120 ? -2.683 -13.308 14.727 1.00 45.16 120 THR A O 1
ATOM 1016 N N . SER A 1 121 ? -0.613 -14.167 14.784 1.00 48.88 121 SER A N 1
ATOM 1017 C CA . SER A 1 121 ? -0.924 -15.604 14.753 1.00 48.88 121 SER A CA 1
ATOM 1018 C C . SER A 1 121 ? -1.840 -16.100 15.889 1.00 48.88 121 SER A C 1
ATOM 1020 O O . SER A 1 121 ? -2.021 -17.299 16.072 1.00 48.88 121 SER A O 1
ATOM 1022 N N . HIS A 1 122 ? -2.432 -15.185 16.658 1.00 47.91 122 HIS A N 1
ATOM 1023 C CA . HIS A 1 122 ? -3.442 -15.424 17.685 1.00 47.91 122 HIS A CA 1
ATOM 1024 C C . HIS A 1 122 ? -4.706 -14.565 17.513 1.00 47.91 122 HIS A C 1
ATOM 1026 O O . HIS A 1 122 ? -5.711 -14.847 18.156 1.00 47.91 122 HIS A O 1
ATOM 1032 N N . ALA A 1 123 ? -4.689 -13.532 16.664 1.00 50.03 123 ALA A N 1
ATOM 1033 C CA . ALA A 1 123 ? -5.837 -12.660 16.454 1.00 50.03 123 ALA A CA 1
ATOM 1034 C C . ALA A 1 123 ? -6.866 -13.273 15.505 1.00 50.03 123 ALA A C 1
ATOM 1036 O O . ALA A 1 123 ? -8.048 -13.063 15.734 1.00 50.03 123 ALA A O 1
ATOM 1037 N N . SER A 1 124 ? -6.481 -14.068 14.496 1.00 53.06 124 SER A N 1
ATOM 1038 C CA . SER A 1 124 ? -7.482 -14.649 13.580 1.00 53.06 124 SER A CA 1
ATOM 1039 C C . SER A 1 124 ? -8.455 -15.596 14.294 1.00 53.06 124 SER A C 1
ATOM 1041 O O . SER A 1 124 ? -9.633 -15.609 13.960 1.00 53.06 124 SER A O 1
ATOM 1043 N N . SER A 1 125 ? -8.009 -16.295 15.346 1.00 57.34 125 SER A N 1
ATOM 1044 C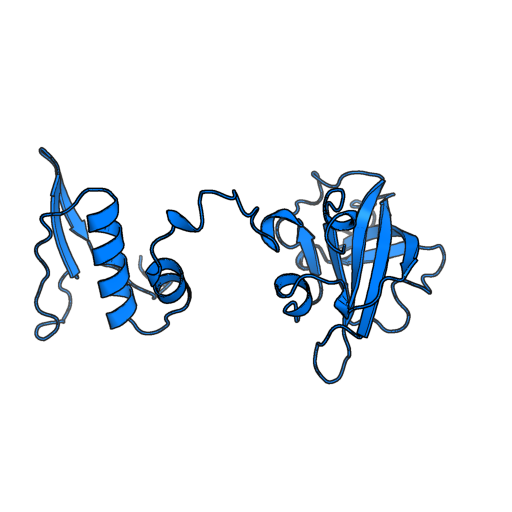 CA . SER A 1 125 ? -8.879 -17.107 16.213 1.00 57.34 125 SER A CA 1
ATOM 1045 C C . SER A 1 125 ? -9.788 -16.277 17.127 1.00 57.34 125 SER A C 1
ATOM 1047 O O . SER A 1 125 ? -10.770 -16.801 17.646 1.00 57.34 125 SER A O 1
ATOM 1049 N N . LEU A 1 126 ? -9.435 -15.013 17.377 1.00 67.38 126 LEU A N 1
ATOM 1050 C CA . LEU A 1 126 ? -10.195 -14.086 18.220 1.00 67.38 126 LEU A CA 1
ATOM 1051 C C . LEU A 1 126 ? -11.075 -13.138 17.402 1.00 67.38 126 LEU A C 1
ATOM 1053 O O . LEU A 1 126 ? -11.944 -12.495 17.984 1.00 67.38 126 LEU A O 1
ATOM 1057 N N . VAL A 1 127 ? -10.861 -13.040 16.085 1.00 73.50 127 VAL A N 1
ATOM 1058 C CA . VAL A 1 127 ? -11.708 -12.269 15.175 1.00 73.50 127 VAL A CA 1
ATOM 1059 C C . VAL A 1 127 ? -12.980 -13.075 14.916 1.00 73.50 127 VAL A C 1
ATOM 1061 O O . VAL A 1 127 ? -12.923 -14.150 14.317 1.00 73.50 127 VAL A O 1
ATOM 1064 N N . PRO A 1 128 ? -14.144 -12.578 15.351 1.00 80.94 128 PRO A N 1
ATOM 1065 C CA . PRO A 1 128 ? -15.407 -13.260 15.126 1.00 80.94 128 PRO A CA 1
ATOM 1066 C C . PRO A 1 128 ? -15.696 -13.360 13.620 1.00 80.94 128 PRO A C 1
ATOM 1068 O O . PRO A 1 128 ? -15.530 -12.361 12.915 1.00 80.94 128 PRO A O 1
ATOM 1071 N N . PRO A 1 129 ? -16.166 -14.515 13.109 1.00 78.88 129 PRO A N 1
ATOM 1072 C CA . PRO A 1 129 ? -16.342 -14.740 11.670 1.00 78.88 129 PRO A CA 1
ATOM 1073 C C . PRO A 1 129 ? -17.178 -13.670 10.948 1.00 78.88 129 PRO A C 1
ATOM 1075 O O . PRO A 1 129 ? -16.852 -13.282 9.823 1.00 78.88 129 PRO A O 1
ATOM 1078 N N . PHE A 1 130 ? -18.190 -13.119 11.627 1.00 82.50 130 PHE A N 1
ATOM 1079 C CA . PHE A 1 130 ? -19.090 -12.111 11.060 1.00 82.50 130 PHE A CA 1
ATOM 1080 C C . PHE A 1 130 ? -18.416 -10.757 10.773 1.00 82.50 130 PHE A C 1
ATOM 1082 O O . PHE A 1 130 ? -18.999 -9.932 10.079 1.00 82.50 130 PHE A O 1
ATOM 1089 N N . PHE A 1 131 ? -17.197 -10.491 11.266 1.00 85.31 131 PHE A N 1
ATOM 1090 C CA . PHE A 1 131 ? -16.492 -9.233 10.965 1.00 85.31 131 PHE A CA 1
ATOM 1091 C C . PHE A 1 131 ? -16.248 -9.065 9.464 1.00 85.31 131 PHE A C 1
ATOM 1093 O O . PHE A 1 131 ? -16.335 -7.957 8.940 1.00 85.31 131 PHE A O 1
ATOM 1100 N N . SER A 1 132 ? -15.949 -10.166 8.772 1.00 80.75 132 SER A N 1
ATOM 1101 C CA . SER A 1 132 ? -15.746 -10.152 7.323 1.00 80.75 132 SER A CA 1
ATOM 1102 C C . SER A 1 132 ? -17.029 -9.786 6.569 1.00 80.75 132 SER A C 1
ATOM 1104 O O . SER A 1 132 ? -16.985 -8.993 5.631 1.00 80.75 132 SER A O 1
ATOM 1106 N N . GLU A 1 133 ? -18.169 -10.295 7.035 1.00 84.12 133 GLU A N 1
ATOM 1107 C CA . GLU A 1 133 ? -19.500 -10.022 6.491 1.00 84.12 133 GLU A CA 1
ATOM 1108 C C . GLU A 1 133 ? -19.920 -8.572 6.771 1.00 84.12 133 GLU A C 1
ATOM 1110 O O . GLU A 1 133 ? -20.313 -7.860 5.850 1.00 84.12 133 GLU A O 1
ATOM 1115 N N . LEU A 1 134 ? -19.723 -8.090 8.004 1.00 86.88 134 LEU A N 1
ATOM 1116 C CA . LEU A 1 134 ? -20.035 -6.717 8.410 1.00 86.88 134 LEU A CA 1
ATOM 1117 C C . LEU A 1 134 ? -19.262 -5.671 7.591 1.00 86.88 134 LEU A C 1
ATOM 1119 O O . LEU A 1 134 ? -19.815 -4.638 7.228 1.00 86.88 134 LEU A O 1
ATOM 1123 N N . LEU A 1 135 ? -17.983 -5.922 7.296 1.00 83.19 135 LEU A N 1
ATOM 1124 C CA . LEU A 1 135 ? -17.147 -4.992 6.526 1.00 83.19 135 LEU A CA 1
ATOM 1125 C C . LEU A 1 135 ? -17.441 -5.006 5.018 1.00 83.19 135 LEU A C 1
ATOM 1127 O O . LEU A 1 135 ? -17.067 -4.063 4.321 1.00 83.19 135 LEU A O 1
ATOM 1131 N N . ALA A 1 136 ? -18.048 -6.079 4.507 1.00 82.94 136 ALA A N 1
ATOM 1132 C CA . ALA A 1 136 ? -18.291 -6.277 3.080 1.00 82.94 136 ALA A CA 1
ATOM 1133 C C . ALA A 1 136 ? -19.753 -6.056 2.665 1.00 82.94 136 ALA A C 1
ATOM 1135 O O . ALA A 1 136 ? -20.023 -5.884 1.472 1.00 82.94 136 ALA A O 1
ATOM 1136 N N . THR A 1 137 ? -20.694 -6.093 3.613 1.00 84.06 137 THR A N 1
ATOM 1137 C CA . THR A 1 137 ? -22.119 -6.000 3.303 1.00 84.06 137 THR A CA 1
ATOM 1138 C C . THR A 1 137 ? -22.505 -4.613 2.781 1.00 84.06 137 THR A C 1
ATOM 1140 O O . THR A 1 137 ? -22.019 -3.581 3.241 1.00 84.06 137 THR A O 1
ATOM 1143 N N . ASN A 1 138 ? -23.395 -4.601 1.788 1.00 83.81 138 ASN A N 1
ATOM 1144 C CA . ASN A 1 138 ? -24.119 -3.407 1.337 1.00 83.81 138 ASN A CA 1
ATOM 1145 C C . ASN A 1 138 ? -25.616 -3.504 1.683 1.00 83.81 138 ASN A C 1
ATOM 1147 O O . ASN A 1 138 ? -26.411 -2.674 1.241 1.00 83.81 138 ASN A O 1
ATOM 1151 N N . ASN A 1 139 ? -26.009 -4.550 2.414 1.00 83.69 139 ASN A N 1
ATOM 1152 C CA . ASN A 1 139 ? -27.363 -4.741 2.896 1.00 83.69 139 ASN A CA 1
ATOM 1153 C C . ASN A 1 139 ? -27.478 -4.054 4.259 1.00 83.69 139 ASN A C 1
ATOM 1155 O O . ASN A 1 139 ? -26.790 -4.422 5.210 1.00 83.69 139 ASN A O 1
ATOM 1159 N N . TRP A 1 140 ? -28.336 -3.039 4.335 1.00 82.75 140 TRP A N 1
ATOM 1160 C CA . TRP A 1 140 ? -28.554 -2.261 5.553 1.00 82.75 140 TRP A CA 1
ATOM 1161 C C . TRP A 1 140 ? -29.003 -3.150 6.720 1.00 82.75 140 TRP A C 1
ATOM 1163 O O . TRP A 1 140 ? -28.537 -2.978 7.840 1.00 82.75 140 TRP A O 1
ATOM 1173 N N . GLU A 1 141 ? -29.819 -4.166 6.442 1.00 81.94 141 GLU A N 1
ATOM 1174 C CA . GLU A 1 141 ? -30.373 -5.038 7.470 1.00 81.94 141 GLU A CA 1
ATOM 1175 C C . GLU A 1 141 ? -29.298 -5.937 8.107 1.00 81.94 141 GLU A C 1
ATOM 1177 O O . GLU A 1 141 ? -29.240 -6.091 9.328 1.00 81.94 141 GLU A O 1
ATOM 1182 N N . GLU A 1 142 ? -28.414 -6.496 7.276 1.00 84.75 142 GLU A N 1
ATOM 1183 C CA . GLU A 1 142 ? -27.267 -7.303 7.714 1.00 84.75 142 GLU A CA 1
ATOM 1184 C C . GLU A 1 142 ? -26.235 -6.454 8.461 1.00 84.75 142 GLU A C 1
ATOM 1186 O O . GLU A 1 142 ? -25.608 -6.919 9.415 1.00 84.75 142 GLU A O 1
ATOM 1191 N N . PHE A 1 143 ? -26.065 -5.199 8.041 1.00 86.50 143 PHE A N 1
ATOM 1192 C CA . PHE A 1 143 ? -25.180 -4.254 8.705 1.00 86.50 143 PHE A CA 1
ATOM 1193 C C . PHE A 1 143 ? -25.666 -3.933 10.123 1.00 86.50 143 PHE A C 1
ATOM 1195 O O . PHE A 1 143 ? -24.886 -4.050 11.069 1.00 86.50 143 PHE A O 1
ATOM 1202 N N . GLU A 1 144 ? -26.952 -3.613 10.295 1.00 86.56 144 GLU A N 1
ATOM 1203 C CA . GLU A 1 144 ? -27.563 -3.398 11.615 1.00 86.56 144 GLU A CA 1
ATOM 1204 C C . GLU A 1 144 ? -27.403 -4.624 12.527 1.00 86.56 144 GLU A C 1
ATOM 1206 O O . GLU A 1 144 ? -27.059 -4.504 13.710 1.00 86.56 144 GLU A O 1
ATOM 1211 N N . ASP A 1 145 ? -27.630 -5.824 11.983 1.00 87.12 145 ASP A N 1
ATOM 1212 C CA . ASP A 1 145 ? -27.455 -7.077 12.719 1.00 87.12 145 ASP A CA 1
ATOM 1213 C C . ASP A 1 145 ? -25.993 -7.268 13.154 1.00 87.12 145 ASP A C 1
ATOM 1215 O O . ASP A 1 145 ? -25.726 -7.557 14.326 1.00 87.12 145 ASP A O 1
ATOM 1219 N N . GLY A 1 146 ? -25.036 -7.024 12.257 1.00 89.06 146 GLY A N 1
ATOM 1220 C CA . GLY A 1 146 ? -23.611 -7.113 12.565 1.00 89.06 146 GLY A CA 1
ATOM 1221 C C . GLY A 1 146 ? -23.140 -6.068 13.585 1.00 89.06 146 GLY A C 1
ATOM 1222 O O . GLY A 1 146 ? -22.348 -6.396 14.472 1.00 89.06 146 GLY A O 1
ATOM 1223 N N . VAL A 1 147 ? -23.668 -4.841 13.549 1.00 89.19 147 VAL A N 1
ATOM 1224 C CA . VAL A 1 147 ? -23.404 -3.823 14.582 1.00 89.19 147 VAL A CA 1
ATOM 1225 C C . VAL A 1 147 ? -23.967 -4.260 15.935 1.00 89.19 147 VAL A C 1
ATOM 1227 O O . VAL A 1 147 ? -23.285 -4.136 16.954 1.00 89.19 147 VAL A O 1
ATOM 1230 N N . SER A 1 148 ? -25.164 -4.853 15.967 1.00 88.31 148 SER A N 1
ATOM 1231 C CA . SER A 1 148 ? -25.726 -5.413 17.201 1.00 88.31 148 SER A CA 1
ATOM 1232 C C . SER A 1 148 ? -24.832 -6.511 17.792 1.00 88.31 148 SER A C 1
ATOM 1234 O O . SER A 1 148 ? -24.598 -6.539 19.003 1.00 88.31 148 SER A O 1
ATOM 1236 N N . TYR A 1 149 ? -24.273 -7.393 16.957 1.00 88.94 149 TYR A N 1
ATOM 1237 C CA . TYR A 1 149 ? -23.319 -8.410 17.408 1.00 88.94 149 TYR A CA 1
ATOM 1238 C C . TYR A 1 149 ? -22.015 -7.802 17.922 1.00 88.94 149 TYR A C 1
ATOM 1240 O O . TYR A 1 149 ? -21.486 -8.261 18.936 1.00 88.94 149 TYR A O 1
ATOM 1248 N N . LEU A 1 150 ? -21.523 -6.742 17.279 1.00 90.94 150 LEU A N 1
ATOM 1249 C CA . LEU A 1 150 ? -20.337 -6.023 17.732 1.00 90.94 150 LEU A CA 1
ATOM 1250 C C . LEU A 1 150 ? -20.538 -5.426 19.131 1.00 90.94 150 LEU A C 1
ATOM 1252 O O . LEU A 1 150 ? -19.673 -5.591 19.991 1.00 90.94 150 LEU A O 1
ATOM 1256 N N . LEU A 1 151 ? -21.691 -4.796 19.382 1.00 90.38 151 LEU A N 1
ATOM 1257 C CA . LEU A 1 151 ? -22.036 -4.245 20.696 1.00 90.38 151 LEU A CA 1
ATOM 1258 C C . LEU A 1 151 ? -22.062 -5.336 21.782 1.00 90.38 151 LEU A C 1
ATOM 1260 O O . LEU A 1 151 ? -21.500 -5.151 22.863 1.00 90.38 151 LEU A O 1
ATOM 1264 N N . LYS A 1 152 ? -22.622 -6.513 21.476 1.00 89.12 152 LYS A N 1
ATOM 1265 C CA . LYS A 1 152 ? -22.614 -7.658 22.404 1.00 89.12 152 LYS A CA 1
ATOM 1266 C C . LYS A 1 152 ? -21.203 -8.133 22.732 1.00 89.12 152 LYS A C 1
ATOM 1268 O O . LYS A 1 152 ? -20.891 -8.375 23.896 1.00 89.12 152 LYS A O 1
ATOM 1273 N N . LEU A 1 153 ? -20.324 -8.209 21.735 1.00 88.62 153 LEU A N 1
ATOM 1274 C CA . LEU A 1 153 ? -18.940 -8.643 21.939 1.00 88.62 153 LEU A CA 1
ATOM 1275 C C . LEU A 1 153 ? -18.126 -7.711 22.831 1.00 88.62 153 LEU A C 1
ATOM 1277 O O . LEU A 1 153 ? -17.288 -8.187 23.592 1.00 88.62 153 LEU A O 1
ATOM 1281 N N . ILE A 1 154 ? -18.370 -6.401 22.762 1.00 88.56 154 ILE A N 1
ATOM 1282 C CA . ILE A 1 154 ? -17.705 -5.431 23.644 1.00 88.56 154 ILE A CA 1
ATOM 1283 C C . ILE A 1 154 ? -18.335 -5.371 25.046 1.00 88.56 154 ILE A C 1
ATOM 1285 O O . ILE A 1 154 ? -17.946 -4.537 25.861 1.00 88.56 154 ILE A O 1
ATOM 1289 N N . GLY A 1 155 ? -19.281 -6.268 25.344 1.00 85.75 155 GLY A N 1
ATOM 1290 C CA . GLY A 1 155 ? -19.876 -6.448 26.666 1.00 85.75 155 GLY A CA 1
ATOM 1291 C C . GLY A 1 155 ? -21.257 -5.817 26.845 1.00 85.75 155 GLY A C 1
ATOM 1292 O O . GLY A 1 155 ? -21.821 -5.914 27.935 1.00 85.75 155 GLY A O 1
ATOM 1293 N N . ILE A 1 156 ? -21.838 -5.211 25.805 1.00 90.06 156 ILE A N 1
ATOM 1294 C CA . ILE A 1 156 ? -23.188 -4.637 25.853 1.00 90.06 156 ILE A CA 1
ATOM 1295 C C . ILE A 1 156 ? -24.186 -5.732 25.474 1.00 90.06 156 ILE A C 1
ATOM 1297 O O . ILE A 1 156 ? -24.636 -5.844 24.338 1.00 90.06 156 ILE A O 1
ATOM 1301 N N . ASN A 1 157 ? -24.496 -6.598 26.434 1.00 85.00 157 ASN A N 1
ATOM 1302 C CA . ASN A 1 157 ? -25.349 -7.762 26.186 1.00 85.00 157 ASN A CA 1
ATOM 1303 C C . ASN A 1 157 ? -26.851 -7.440 26.250 1.00 85.00 157 ASN A C 1
ATOM 1305 O O . ASN A 1 157 ? -27.649 -8.091 25.574 1.00 85.00 157 ASN A O 1
ATOM 1309 N N . GLU A 1 158 ? -27.233 -6.425 27.027 1.00 84.88 158 GLU A N 1
ATOM 1310 C CA . GLU A 1 158 ? -28.623 -5.993 27.205 1.00 84.88 158 GLU A CA 1
ATOM 1311 C C . GLU A 1 158 ? -28.973 -4.872 26.222 1.00 84.88 158 GLU A C 1
ATOM 1313 O O . GLU A 1 158 ? -28.966 -3.688 26.558 1.00 84.88 158 GLU A O 1
ATOM 1318 N N . ILE A 1 159 ? -29.255 -5.263 24.978 1.00 85.44 159 ILE A N 1
ATOM 1319 C CA . ILE A 1 159 ? -29.683 -4.348 23.916 1.00 85.44 159 ILE A CA 1
ATOM 1320 C C . ILE A 1 159 ? -31.160 -4.583 23.629 1.00 85.44 159 ILE A C 1
ATOM 1322 O O . ILE A 1 159 ? -31.556 -5.680 23.227 1.00 85.44 159 ILE A O 1
ATOM 1326 N N . PHE A 1 160 ? -31.963 -3.536 23.778 1.00 83.94 160 PHE A N 1
ATOM 1327 C CA . PHE A 1 160 ? -33.322 -3.507 23.266 1.00 83.94 160 PHE A CA 1
ATOM 1328 C C . PHE A 1 160 ? -33.287 -3.078 21.799 1.00 83.94 160 PHE A C 1
ATOM 1330 O O . PHE A 1 160 ? -32.830 -1.979 21.486 1.00 83.94 160 PHE A O 1
ATOM 1337 N N . ARG A 1 161 ? -33.745 -3.951 20.901 1.00 81.25 161 ARG A N 1
ATOM 1338 C CA . ARG A 1 161 ? -33.840 -3.664 19.465 1.00 81.25 161 ARG A CA 1
ATOM 1339 C C . ARG A 1 161 ? -35.267 -3.262 19.128 1.00 81.25 161 ARG A C 1
ATOM 1341 O O . ARG A 1 161 ? -36.203 -3.925 19.575 1.00 81.25 161 ARG A O 1
ATOM 1348 N N . TYR A 1 162 ? -35.424 -2.197 18.351 1.00 78.69 162 TYR A N 1
ATOM 1349 C CA . TYR A 1 162 ? -36.736 -1.812 17.843 1.00 78.69 162 TYR A CA 1
ATOM 1350 C C . TYR A 1 162 ? -37.136 -2.715 16.668 1.00 78.69 162 TYR A C 1
ATOM 1352 O O . TYR A 1 162 ? -36.283 -3.236 15.950 1.00 78.69 162 TYR A O 1
ATOM 1360 N N . ASP A 1 163 ? -38.439 -2.947 16.503 1.00 69.81 163 ASP A N 1
ATOM 1361 C CA . ASP A 1 163 ? -38.959 -3.804 15.437 1.00 69.81 163 ASP A CA 1
ATOM 1362 C C . ASP A 1 163 ? -38.751 -3.142 14.064 1.00 69.81 163 ASP A C 1
ATOM 1364 O O . ASP A 1 163 ? -39.163 -1.997 13.840 1.00 69.81 163 ASP A O 1
ATOM 1368 N N . LYS A 1 164 ? -38.125 -3.881 13.138 1.00 66.44 164 LYS A N 1
ATOM 1369 C CA . LYS A 1 164 ? -37.789 -3.424 11.780 1.00 66.44 164 LYS A CA 1
ATOM 1370 C C . LYS A 1 164 ? -39.033 -3.123 10.927 1.00 66.44 164 LYS A C 1
ATOM 1372 O O . LYS A 1 164 ? -38.941 -2.467 9.895 1.00 66.44 164 LYS A O 1
ATOM 1377 N N . THR A 1 165 ? -40.216 -3.570 11.351 1.00 62.12 165 THR A N 1
ATOM 1378 C CA . THR A 1 165 ? -41.480 -3.368 10.625 1.00 62.12 165 THR A CA 1
ATOM 1379 C C . THR A 1 165 ? -42.141 -1.998 10.859 1.00 62.12 165 THR A C 1
ATOM 1381 O O . THR A 1 165 ? -43.019 -1.614 10.085 1.00 62.12 165 THR A O 1
ATOM 1384 N N . GLU A 1 166 ? -41.692 -1.208 11.845 1.00 57.88 166 GLU A N 1
ATOM 1385 C CA . GLU A 1 166 ? -42.229 0.135 12.158 1.00 57.88 166 GLU A CA 1
ATOM 1386 C C . GLU A 1 166 ? -41.243 1.293 11.850 1.00 57.88 166 GLU A C 1
ATOM 1388 O O . GLU A 1 166 ? -41.187 2.307 12.554 1.00 57.88 166 GLU A O 1
ATOM 1393 N N . GLN A 1 167 ? -40.437 1.161 10.791 1.00 54.03 167 GLN A N 1
ATOM 1394 C CA . GLN A 1 167 ? -39.293 2.036 10.496 1.00 54.03 167 GLN A CA 1
ATOM 1395 C C . GLN A 1 167 ? -39.616 3.297 9.668 1.00 54.03 167 GLN A C 1
ATOM 1397 O O . GLN A 1 167 ? -39.282 3.408 8.488 1.00 54.03 167 GLN A O 1
ATOM 1402 N N . LYS A 1 168 ? -40.174 4.337 10.292 1.00 50.97 168 LYS A N 1
ATOM 1403 C CA . LYS A 1 168 ? -39.889 5.710 9.827 1.00 50.97 168 LYS A CA 1
ATOM 1404 C C . LYS A 1 168 ? -39.360 6.562 10.973 1.00 50.97 168 LYS A C 1
ATOM 1406 O O . LYS A 1 168 ? -40.135 7.059 11.783 1.00 50.97 168 LYS A O 1
ATOM 1411 N N . GLY A 1 169 ? -38.036 6.736 10.996 1.00 59.06 169 GLY A N 1
ATOM 1412 C CA . GLY A 1 169 ? -37.330 7.676 11.874 1.00 59.06 169 GLY A CA 1
ATOM 1413 C C . GLY A 1 169 ? -37.127 7.203 13.314 1.00 59.06 169 GLY A C 1
ATOM 1414 O O . GLY A 1 169 ? -37.047 8.043 14.208 1.00 59.06 169 GLY A O 1
ATOM 1415 N N . ARG A 1 170 ? -37.091 5.887 13.557 1.00 66.00 170 ARG A N 1
ATOM 1416 C CA . ARG A 1 170 ? -36.761 5.324 14.873 1.00 66.00 170 ARG A CA 1
ATOM 1417 C C . ARG A 1 170 ? -35.325 4.790 14.876 1.00 66.00 170 ARG A C 1
ATOM 1419 O O . ARG A 1 170 ? -34.903 4.283 13.846 1.00 66.00 170 ARG A O 1
ATOM 1426 N N . PRO A 1 171 ? -34.621 4.895 16.013 1.00 72.88 171 PRO A N 1
ATOM 1427 C CA . PRO A 1 171 ? -33.290 4.321 16.186 1.00 72.88 171 PRO A CA 1
ATOM 1428 C C . PRO A 1 171 ? -33.330 2.789 16.134 1.00 72.88 171 PRO A C 1
ATOM 1430 O O . PRO A 1 171 ? -34.345 2.189 16.490 1.00 72.88 171 PRO A O 1
ATOM 1433 N N . ASP A 1 172 ? -32.211 2.162 15.781 1.00 79.62 172 ASP A N 1
ATOM 1434 C CA . ASP A 1 172 ? -32.085 0.699 15.697 1.00 79.62 172 ASP A CA 1
ATOM 1435 C C . ASP A 1 172 ? -32.184 0.018 17.057 1.00 79.62 172 ASP A C 1
ATOM 1437 O O . ASP A 1 172 ? -32.714 -1.092 17.205 1.00 79.62 172 ASP A O 1
ATOM 1441 N N . GLY A 1 173 ? -31.658 0.682 18.084 1.00 85.12 173 GLY A N 1
ATOM 1442 C CA . GLY A 1 173 ? -31.621 0.100 19.405 1.00 85.12 173 GLY A CA 1
ATOM 1443 C C . GLY A 1 173 ? -31.308 1.069 20.523 1.00 85.12 173 GLY A C 1
ATOM 1444 O O . GLY A 1 173 ? -30.966 2.240 20.349 1.00 85.12 173 GLY A O 1
ATOM 1445 N N . PHE A 1 174 ? -31.464 0.527 21.719 1.00 88.88 174 PHE A N 1
ATOM 1446 C CA . PHE A 1 174 ? -31.256 1.211 22.974 1.00 88.88 174 PHE A CA 1
ATOM 1447 C C . PHE A 1 174 ? -30.573 0.272 23.960 1.00 88.88 174 PHE A C 1
ATOM 1449 O O . PHE A 1 174 ? -30.927 -0.904 24.063 1.00 88.88 174 PHE A O 1
ATOM 1456 N N . PHE A 1 175 ? -29.619 0.799 24.716 1.00 90.38 175 PHE A N 1
ATOM 1457 C CA . PHE A 1 175 ? -29.019 0.080 25.829 1.00 90.38 175 PHE A CA 1
ATOM 1458 C C . PHE A 1 175 ? -28.595 1.043 26.936 1.00 90.38 175 PHE A C 1
ATOM 1460 O O . PHE A 1 175 ? -28.424 2.245 26.725 1.00 90.38 175 PHE A O 1
ATOM 1467 N N . ILE A 1 176 ? -28.408 0.500 28.137 1.00 87.25 176 ILE A N 1
ATOM 1468 C CA . ILE A 1 176 ? -27.905 1.243 29.291 1.00 87.25 176 ILE A CA 1
ATOM 1469 C C . ILE A 1 176 ? -26.578 0.621 29.711 1.00 87.25 176 ILE A C 1
ATOM 1471 O O . ILE A 1 176 ? -26.491 -0.584 29.929 1.00 87.25 176 ILE A O 1
ATOM 1475 N 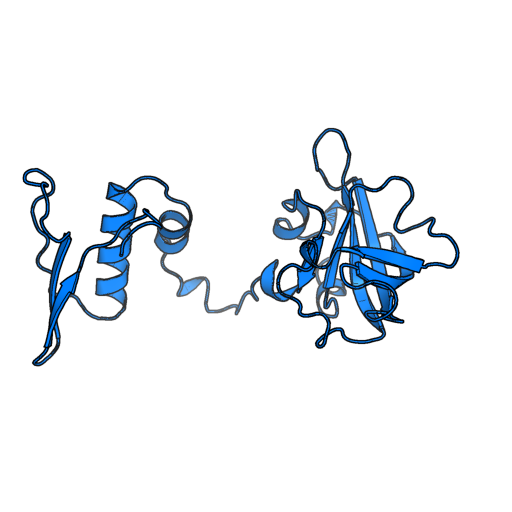N . VAL A 1 177 ? -25.545 1.449 29.854 1.00 87.88 177 VAL A N 1
ATOM 1476 C CA . VAL A 1 177 ? -24.272 1.057 30.469 1.00 87.88 177 VAL A CA 1
ATOM 1477 C C . VAL A 1 177 ? -24.072 1.920 31.704 1.00 87.88 177 VAL A C 1
ATOM 1479 O O . VAL A 1 177 ? -23.886 3.132 31.606 1.00 87.88 177 VAL A O 1
ATOM 1482 N N . ASN A 1 178 ? -24.098 1.292 32.880 1.00 86.25 178 ASN A N 1
ATOM 1483 C CA . ASN A 1 178 ? -24.043 1.966 34.178 1.00 86.25 178 ASN A CA 1
ATOM 1484 C C . ASN A 1 178 ? -25.145 3.034 34.323 1.00 86.25 178 ASN A C 1
ATOM 1486 O O . ASN A 1 178 ? -26.315 2.704 34.480 1.00 86.25 178 ASN A O 1
ATOM 1490 N N . ASN A 1 179 ? -24.772 4.312 34.282 1.00 90.25 179 ASN A N 1
ATOM 1491 C CA . ASN A 1 179 ? -25.662 5.466 34.387 1.00 90.25 179 ASN A CA 1
ATOM 1492 C C . ASN A 1 179 ? -25.844 6.207 33.049 1.00 90.25 179 ASN A C 1
ATOM 1494 O O . ASN A 1 179 ? -26.401 7.304 33.039 1.00 90.25 179 ASN A O 1
ATOM 1498 N N . LEU A 1 180 ? -25.370 5.634 31.937 1.00 89.50 180 LEU A N 1
ATOM 1499 C CA . LEU A 1 180 ? -25.497 6.197 30.599 1.00 89.50 180 LEU A CA 1
ATOM 1500 C C . LEU A 1 180 ? -26.541 5.421 29.795 1.00 89.50 180 LEU A C 1
ATOM 1502 O O . LEU A 1 180 ? -26.397 4.224 29.557 1.00 89.50 180 LEU A O 1
ATOM 1506 N N . ALA A 1 181 ? -27.565 6.136 29.347 1.00 91.12 181 ALA A N 1
ATOM 1507 C CA . ALA A 1 181 ? -28.565 5.642 28.417 1.00 91.12 181 ALA A CA 1
ATOM 1508 C C . ALA A 1 181 ? -28.124 5.990 26.986 1.00 91.12 181 ALA A C 1
ATOM 1510 O O . ALA A 1 181 ? -27.907 7.164 26.681 1.00 91.12 181 ALA A O 1
ATOM 1511 N N . VAL A 1 182 ? -27.964 4.982 26.128 1.00 89.38 182 VAL A N 1
ATOM 1512 C CA . VAL A 1 182 ? -27.485 5.139 24.750 1.00 89.38 182 VAL A CA 1
ATOM 1513 C C . VAL A 1 182 ? -28.567 4.688 23.786 1.00 89.38 182 VAL A C 1
ATOM 1515 O O . VAL A 1 182 ? -29.048 3.559 23.850 1.00 89.38 182 VAL A O 1
ATOM 1518 N N . ILE A 1 183 ? -28.924 5.584 22.875 1.00 89.88 183 ILE A N 1
ATOM 1519 C CA . ILE A 1 183 ? -29.733 5.294 21.696 1.00 89.88 183 ILE A CA 1
ATOM 1520 C C . ILE A 1 183 ? -28.776 5.312 20.509 1.00 89.88 183 ILE A C 1
ATOM 1522 O O . ILE A 1 183 ? -27.978 6.244 20.399 1.00 89.88 183 ILE A O 1
ATOM 1526 N N . TYR A 1 184 ? -28.832 4.296 19.653 1.00 87.12 184 TYR A N 1
ATOM 1527 C CA . TYR A 1 184 ? -27.958 4.209 18.488 1.00 87.12 184 TYR A CA 1
ATOM 1528 C C . TYR A 1 184 ? -28.746 3.905 17.215 1.00 87.12 184 TYR A C 1
ATOM 1530 O O . TYR A 1 184 ? -29.801 3.272 17.257 1.00 87.12 184 TYR A O 1
ATOM 1538 N N . ASP A 1 185 ? -28.197 4.385 16.106 1.00 85.75 185 ASP A N 1
ATOM 1539 C CA . ASP A 1 185 ? -28.684 4.216 14.742 1.00 85.75 185 ASP A CA 1
ATOM 1540 C C . ASP A 1 185 ? -27.447 3.986 13.859 1.00 85.75 185 ASP A C 1
ATOM 1542 O O . ASP A 1 185 ? -26.464 4.732 13.948 1.00 85.75 185 ASP A O 1
ATOM 1546 N N . ALA A 1 186 ? -27.4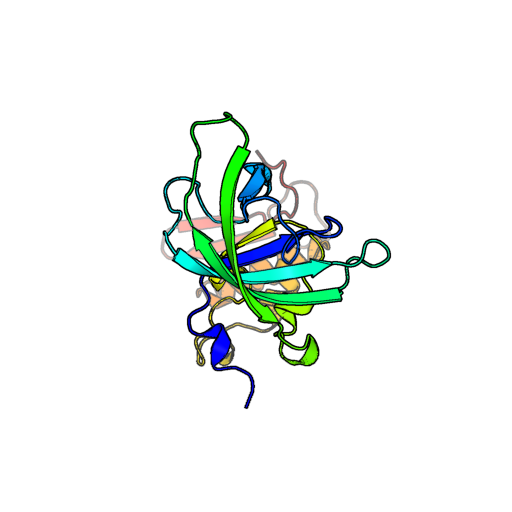29 2.887 13.120 1.00 86.12 186 ALA A N 1
ATOM 1547 C CA . ALA A 1 186 ? -26.287 2.346 12.411 1.00 86.12 186 ALA A CA 1
ATOM 1548 C C . ALA A 1 186 ? -26.595 2.302 10.918 1.00 86.12 186 ALA A C 1
ATOM 1550 O O . ALA A 1 186 ? -27.314 1.442 10.423 1.00 86.12 186 ALA A O 1
ATOM 1551 N N . THR A 1 187 ? -25.965 3.205 10.173 1.00 82.69 187 THR A N 1
ATOM 1552 C CA . THR A 1 187 ? -26.217 3.346 8.741 1.00 82.69 187 THR A CA 1
ATOM 1553 C C . THR A 1 187 ? -24.979 3.063 7.894 1.00 82.69 187 THR A C 1
ATOM 1555 O O . THR A 1 187 ? -23.846 3.368 8.270 1.00 82.69 187 THR A O 1
ATOM 1558 N N . LEU A 1 188 ? -25.215 2.500 6.708 1.00 80.06 188 LEU A N 1
ATOM 1559 C CA . LEU A 1 188 ? -24.236 2.447 5.620 1.00 80.06 188 LEU A CA 1
ATOM 1560 C C . LEU A 1 188 ? -24.172 3.771 4.836 1.00 80.06 188 LEU A C 1
ATOM 1562 O O . LEU A 1 188 ? -23.282 3.954 4.001 1.00 80.06 188 LEU A O 1
ATOM 1566 N N . ASP A 1 189 ? -25.113 4.693 5.066 1.00 76.94 189 ASP A N 1
ATOM 1567 C CA . ASP A 1 189 ? -25.131 5.984 4.390 1.00 76.94 189 ASP A CA 1
ATOM 1568 C C . ASP A 1 189 ? -24.049 6.912 4.957 1.00 76.94 189 ASP A C 1
ATOM 1570 O O . ASP A 1 189 ? -23.998 7.242 6.138 1.00 76.94 189 ASP A O 1
ATOM 1574 N N . THR A 1 190 ? -23.185 7.381 4.064 1.00 64.50 190 THR A N 1
ATOM 1575 C CA . THR A 1 190 ? -22.091 8.309 4.380 1.00 64.50 190 THR A CA 1
ATOM 1576 C C . THR A 1 190 ? -22.546 9.767 4.479 1.00 64.50 190 THR A C 1
ATOM 1578 O O . THR A 1 190 ? -21.724 10.640 4.752 1.00 64.50 190 THR A O 1
ATOM 1581 N N . LYS A 1 191 ? -23.833 10.045 4.236 1.00 62.53 191 LYS A N 1
ATOM 1582 C CA . LYS A 1 191 ? -24.440 11.382 4.291 1.00 62.53 191 LYS A CA 1
ATOM 1583 C C . LYS A 1 191 ? -25.254 11.653 5.559 1.00 62.53 191 LYS A C 1
ATOM 1585 O O . LYS A 1 191 ? -26.064 12.577 5.556 1.00 62.53 191 LYS A O 1
ATOM 1590 N N . PHE A 1 192 ? -25.062 10.876 6.618 1.00 55.56 192 PHE A N 1
ATOM 1591 C CA . PHE A 1 192 ? -25.642 11.203 7.919 1.00 55.56 192 PHE A CA 1
ATOM 1592 C C . PHE A 1 192 ? -24.944 12.442 8.512 1.00 55.56 192 PHE A C 1
ATOM 1594 O O . PHE A 1 192 ? -23.714 12.472 8.589 1.00 55.56 192 PHE A O 1
ATOM 1601 N N . GLU A 1 193 ? -25.729 13.471 8.853 1.00 39.47 193 GLU A N 1
ATOM 1602 C CA . GLU A 1 193 ? -25.292 14.663 9.608 1.00 39.47 193 GLU A CA 1
ATOM 1603 C C . GLU A 1 193 ? -25.091 14.349 11.095 1.00 39.47 193 GLU A C 1
ATOM 1605 O O . GLU A 1 193 ? -25.948 13.640 11.673 1.00 39.47 193 GLU A O 1
#

pLDDT: mean 83.36, std 12.31, range [39.47, 96.44]

Foldseek 3Di:
DQCPLLPQAFKEFEDQDPCPQVRDDVQKDKDFCVQADPDDLVRDDAFRWYKYFHAHPPQLFTPWIFIWTKHDWDCPPDVGMIMIGIDTDGTDDPVSDDVLSRPDRDGHMYGSCVSCVDPPVPVVVVPDPCVVVLVPDPDFVSVLVSVVVVCVVVPQVDKDADDPVPDDPAFGIWGDDDPDTDTHHTDPDPPDD

Organism: NCBI:txid1365176

Sequence (193 aa):
MSEDFMKDIKYIMVTYYPNHWNNLPNNETSYTRRLLKGVQPNELIEYAKTLFIKLSDEHATAEKAWIGLVYGYDTKREKNKIYFKVKIEREIPLHQLPPEIQALRKSGWYLKEKVLPIETSHASSLVPPFFSELLATNNWEEFEDGVSYLLKLIGINEIFRYDKTEQKGRPDGFFIVNNLAVIYDATLDTKFE

Secondary structure (DSSP, 8-state):
--SGGGTT--EEEEE--TT-TTS-GGGEEEEEGGGEES--GGGPPTTEEEEEEEEPTTT--EEEEEEEEEEEEESSSSTTEEEEEEEEEEEE-GGGS-HHHHT--S-EEEEHHHHS----TTTTTTS-THHHHHHH---HHHHHHHHHHHHHHTT---EEEPPGGG-SS--SEEEEETTEEEEE---S-TT--

Radius of gyration: 22.65 Å; chains: 1; bounding box: 60×42×55 Å